Protein AF-A0A2L2YYM3-F1 (afdb_monomer)

Structure (mmCIF, N/CA/C/O backbone):
data_AF-A0A2L2YYM3-F1
#
_entry.id   AF-A0A2L2YYM3-F1
#
loop_
_atom_site.group_PDB
_atom_site.id
_atom_site.type_symbol
_atom_site.label_atom_id
_atom_site.label_alt_id
_atom_site.label_comp_id
_atom_site.label_asym_id
_atom_site.label_entity_id
_atom_site.label_seq_id
_atom_site.pdbx_PDB_ins_code
_atom_site.Cartn_x
_atom_site.Cartn_y
_atom_site.Cartn_z
_atom_site.occupancy
_atom_site.B_iso_or_equiv
_atom_site.auth_seq_id
_atom_site.auth_comp_id
_atom_site.auth_asym_id
_atom_site.auth_atom_id
_atom_site.pdbx_PDB_model_num
ATOM 1 N N . LYS A 1 1 ? 24.204 -11.855 -19.427 1.00 28.70 1 LYS A N 1
ATOM 2 C CA . LYS A 1 1 ? 24.794 -11.129 -18.275 1.00 28.70 1 LYS A CA 1
ATOM 3 C C . LYS A 1 1 ? 24.441 -9.662 -18.466 1.00 28.70 1 LYS A C 1
ATOM 5 O O . LYS A 1 1 ? 24.981 -9.073 -19.388 1.00 28.70 1 LYS A O 1
ATOM 10 N N . LEU A 1 2 ? 23.491 -9.130 -17.690 1.00 28.73 2 LEU A N 1
ATOM 11 C CA . LEU A 1 2 ? 23.171 -7.700 -17.689 1.00 28.73 2 LEU A CA 1
ATOM 12 C C . LEU A 1 2 ? 24.440 -6.928 -17.308 1.00 28.73 2 LEU A C 1
ATOM 14 O O . LEU A 1 2 ? 25.024 -7.185 -16.255 1.00 28.73 2 LEU A O 1
ATOM 18 N N . ASN A 1 3 ? 24.926 -6.080 -18.212 1.00 34.91 3 ASN A N 1
ATOM 19 C CA . ASN A 1 3 ? 26.159 -5.332 -18.012 1.00 34.91 3 ASN A CA 1
ATOM 20 C C . ASN A 1 3 ? 25.940 -4.271 -16.929 1.00 34.91 3 ASN A C 1
ATOM 22 O O . ASN A 1 3 ? 25.081 -3.402 -17.059 1.00 34.91 3 ASN A O 1
ATOM 26 N N . LEU A 1 4 ? 26.771 -4.322 -15.886 1.00 37.75 4 LEU A N 1
ATOM 27 C CA . LEU A 1 4 ? 26.809 -3.397 -14.746 1.00 37.75 4 LEU A CA 1
ATOM 28 C C . LEU A 1 4 ? 26.962 -1.909 -15.130 1.00 37.75 4 LEU A C 1
ATOM 30 O O . LEU A 1 4 ? 26.828 -1.048 -14.269 1.00 37.75 4 LEU A O 1
ATOM 34 N N . HIS A 1 5 ? 27.208 -1.589 -16.404 1.00 45.50 5 HIS A N 1
ATOM 35 C CA . HIS A 1 5 ? 27.259 -0.215 -16.903 1.00 45.50 5 HIS A CA 1
ATOM 36 C C . HIS A 1 5 ? 25.872 0.464 -16.955 1.00 45.50 5 HIS A C 1
ATOM 38 O O . HIS A 1 5 ? 25.792 1.675 -16.778 1.00 45.50 5 HIS A O 1
ATOM 44 N N . ASN A 1 6 ? 24.774 -0.295 -17.095 1.00 49.19 6 ASN A N 1
ATOM 45 C CA . ASN A 1 6 ? 23.417 0.278 -17.168 1.00 49.19 6 ASN A CA 1
ATOM 46 C C . ASN A 1 6 ? 22.840 0.708 -15.807 1.00 49.19 6 ASN A C 1
ATOM 48 O O . ASN A 1 6 ? 21.923 1.523 -15.755 1.00 49.19 6 ASN A O 1
ATOM 52 N N . ILE A 1 7 ? 23.393 0.215 -14.694 1.00 46.81 7 ILE A N 1
ATOM 53 C CA . ILE A 1 7 ? 22.867 0.490 -13.344 1.00 46.81 7 ILE A CA 1
ATOM 54 C C . ILE A 1 7 ? 23.053 1.972 -12.966 1.00 46.81 7 ILE A C 1
ATOM 56 O O . ILE A 1 7 ? 22.200 2.552 -12.303 1.00 46.81 7 ILE A O 1
ATOM 60 N N . GLY A 1 8 ? 24.117 2.627 -13.448 1.00 53.88 8 GLY A N 1
ATOM 61 C CA . GLY A 1 8 ? 24.329 4.063 -13.214 1.00 53.88 8 GLY A CA 1
ATOM 62 C C . GLY A 1 8 ? 23.362 4.966 -13.991 1.00 53.88 8 GLY A C 1
ATOM 63 O O . GLY A 1 8 ? 23.019 6.057 -13.533 1.00 53.88 8 GLY A O 1
ATOM 64 N N . LEU A 1 9 ? 22.877 4.502 -15.146 1.00 59.91 9 LEU A N 1
ATOM 65 C CA . LEU A 1 9 ? 21.931 5.239 -15.984 1.00 59.91 9 LEU A CA 1
ATOM 66 C C . LEU A 1 9 ? 20.498 5.134 -15.462 1.00 59.91 9 LEU A C 1
ATOM 68 O O . LEU A 1 9 ? 19.767 6.108 -15.558 1.00 59.91 9 LEU A O 1
ATOM 72 N N . LEU A 1 10 ? 20.110 4.032 -14.824 1.00 69.50 10 LEU A N 1
ATOM 73 C CA . LEU A 1 10 ? 18.761 3.879 -14.262 1.00 69.50 10 LEU A CA 1
ATOM 74 C C . LEU A 1 10 ? 18.631 4.407 -12.829 1.00 69.50 10 LEU A C 1
ATOM 76 O O . LEU A 1 10 ? 17.541 4.389 -12.273 1.00 69.50 10 LEU A O 1
ATOM 80 N N . ALA A 1 11 ? 19.716 4.904 -12.231 1.00 75.62 11 ALA A N 1
ATOM 81 C CA . ALA A 1 11 ? 19.680 5.388 -10.861 1.00 75.62 11 ALA A CA 1
ATOM 82 C C . ALA A 1 11 ? 19.003 6.764 -10.726 1.00 75.62 11 ALA A C 1
ATOM 84 O O . ALA A 1 11 ? 19.327 7.684 -11.487 1.00 75.62 11 ALA A O 1
ATOM 85 N N . GLY A 1 12 ? 18.130 6.930 -9.726 1.00 80.88 12 GLY A N 1
ATOM 86 C CA . GLY A 1 12 ? 17.599 8.241 -9.332 1.00 80.88 12 GLY A CA 1
ATOM 87 C C . GLY A 1 12 ? 16.099 8.291 -9.034 1.00 80.88 12 GLY A C 1
ATOM 88 O O . GLY A 1 12 ? 15.391 7.290 -9.102 1.00 80.88 12 GLY A O 1
ATOM 89 N N . SER A 1 13 ? 15.629 9.492 -8.681 1.00 85.19 13 SER A N 1
ATOM 90 C CA . SER A 1 13 ? 14.203 9.780 -8.476 1.00 85.19 13 SER A CA 1
ATOM 91 C C . SER A 1 13 ? 13.420 9.720 -9.790 1.00 85.19 13 SER A C 1
ATOM 93 O O . SER A 1 13 ? 14.010 9.835 -10.866 1.00 85.19 13 SER A O 1
ATOM 95 N N . VAL A 1 14 ? 12.087 9.634 -9.717 1.00 87.38 14 VAL A N 1
ATOM 96 C CA . VAL A 1 14 ? 11.222 9.633 -10.911 1.00 87.38 14 VAL A CA 1
ATOM 97 C C . VAL A 1 14 ? 11.516 10.811 -11.852 1.00 87.38 14 VAL A C 1
ATOM 99 O O . VAL A 1 14 ? 11.586 10.637 -13.065 1.00 87.38 14 VAL A O 1
ATOM 102 N N . SER A 1 15 ? 11.803 11.997 -11.300 1.00 85.25 15 SER A N 1
ATOM 103 C CA . SER A 1 15 ? 12.151 13.192 -12.076 1.00 85.25 15 SER A CA 1
ATOM 104 C C . SER A 1 15 ? 13.448 13.015 -12.867 1.00 85.25 15 SER A C 1
ATOM 106 O O . SER A 1 15 ? 13.509 13.413 -14.025 1.00 85.25 15 SER A O 1
ATOM 108 N N . MET A 1 16 ? 14.461 12.374 -12.273 1.00 85.25 16 MET A N 1
ATOM 109 C CA . MET A 1 16 ? 15.718 12.065 -12.963 1.00 85.25 16 MET A CA 1
ATOM 110 C C . MET A 1 16 ? 15.508 11.027 -14.069 1.00 85.25 16 MET A C 1
ATOM 112 O O . MET A 1 16 ? 16.134 11.122 -15.119 1.00 85.25 16 MET A O 1
ATOM 116 N N . ILE A 1 17 ? 14.631 10.039 -13.859 1.00 86.50 17 ILE A N 1
ATOM 117 C CA . ILE A 1 17 ? 14.309 9.038 -14.888 1.00 86.50 17 ILE A CA 1
ATOM 118 C C . ILE A 1 17 ? 13.586 9.685 -16.073 1.00 86.50 17 ILE A C 1
ATOM 120 O O . ILE A 1 17 ? 13.925 9.395 -17.218 1.00 86.50 17 ILE A O 1
ATOM 124 N N . LEU A 1 18 ? 12.648 10.598 -15.814 1.00 84.88 18 LEU A N 1
ATOM 125 C CA . LEU A 1 18 ? 11.951 11.358 -16.856 1.00 84.88 18 LEU A CA 1
ATOM 126 C C . LEU A 1 18 ? 12.896 12.276 -17.643 1.00 84.88 18 LEU A C 1
ATOM 128 O O . LEU A 1 18 ? 12.812 12.338 -18.869 1.00 84.88 18 LEU A O 1
ATOM 132 N N . GLU A 1 19 ? 13.820 12.955 -16.961 1.00 87.06 19 GLU A N 1
ATOM 133 C CA . GLU A 1 19 ? 14.846 13.778 -17.611 1.00 87.06 19 GLU A CA 1
ATOM 134 C C . GLU A 1 19 ? 15.734 12.925 -18.527 1.00 87.06 19 GLU A C 1
ATOM 136 O O . GLU A 1 19 ? 15.884 13.236 -19.709 1.00 87.06 19 GLU A O 1
ATOM 141 N N . LYS A 1 20 ? 16.227 11.788 -18.023 1.00 84.81 20 LYS A N 1
ATOM 142 C CA . LYS A 1 20 ? 17.039 10.837 -18.796 1.00 84.81 20 LYS A CA 1
ATOM 143 C C . LYS A 1 20 ? 16.290 10.245 -19.989 1.00 84.81 20 LYS A C 1
ATOM 145 O O . LYS A 1 20 ? 16.893 10.066 -21.042 1.00 84.81 20 LYS A O 1
ATOM 150 N N . LEU A 1 21 ? 14.993 9.955 -19.852 1.00 86.06 21 LEU A N 1
ATOM 151 C CA . LEU A 1 21 ? 14.146 9.523 -20.968 1.00 86.06 21 LEU A CA 1
ATOM 152 C C . LEU A 1 21 ? 14.073 10.599 -22.057 1.00 86.06 21 LEU A C 1
ATOM 154 O O . LEU A 1 21 ? 14.286 10.291 -23.226 1.00 86.06 21 LEU A O 1
ATOM 158 N N . SER A 1 22 ? 13.857 11.861 -21.679 1.00 85.88 22 SER A N 1
ATOM 159 C CA . SER A 1 22 ? 13.804 12.973 -22.637 1.00 85.88 22 SER A CA 1
ATOM 160 C C . SER A 1 22 ? 15.145 13.221 -23.336 1.00 85.88 22 SER A C 1
ATOM 162 O O . SER A 1 22 ? 15.184 13.503 -24.534 1.00 85.88 22 SER A O 1
ATOM 164 N N . GLU A 1 23 ? 16.264 13.121 -22.615 1.00 85.62 23 GLU A N 1
ATOM 165 C CA . GLU A 1 23 ? 17.598 13.205 -23.218 1.00 85.62 23 GLU A CA 1
ATOM 166 C C . GLU A 1 23 ? 17.869 12.036 -24.170 1.00 85.62 23 GLU A C 1
ATOM 168 O O . GLU A 1 23 ? 18.410 12.236 -25.259 1.00 85.62 23 GLU A O 1
ATOM 173 N N . PHE A 1 24 ? 17.454 10.827 -23.788 1.00 85.62 24 PHE A N 1
ATOM 174 C CA . PHE A 1 24 ? 17.598 9.634 -24.610 1.00 85.62 24 PHE A CA 1
ATOM 175 C C . PHE A 1 24 ? 16.784 9.720 -25.910 1.00 85.62 24 PHE A C 1
ATOM 177 O O . PHE A 1 24 ? 17.295 9.356 -26.967 1.00 85.62 24 PHE A O 1
ATOM 184 N N . GLU A 1 25 ? 15.561 10.256 -25.870 1.00 83.50 25 GLU A N 1
ATOM 185 C CA . GLU A 1 25 ? 14.746 10.494 -27.071 1.00 83.50 25 GLU A CA 1
ATOM 186 C C . GLU A 1 25 ? 15.453 11.425 -28.066 1.00 83.50 25 GLU A C 1
ATOM 188 O O . GLU A 1 25 ? 15.526 11.117 -29.254 1.00 83.50 25 GLU A O 1
ATOM 193 N N . LYS A 1 26 ? 16.074 12.508 -27.581 1.00 83.69 26 LYS A N 1
ATOM 194 C CA . LYS A 1 26 ? 16.875 13.415 -28.426 1.00 83.69 26 LYS A CA 1
ATOM 195 C C . LYS A 1 26 ? 18.120 12.729 -28.989 1.00 83.69 26 LYS A C 1
ATOM 197 O O . LYS A 1 26 ? 18.492 12.954 -30.138 1.00 83.69 26 LYS A O 1
ATOM 202 N N . LEU A 1 27 ? 18.788 11.898 -28.185 1.00 81.88 27 LEU A N 1
ATOM 203 C CA . LEU A 1 27 ? 19.957 11.140 -28.633 1.00 81.88 27 LEU A CA 1
ATOM 204 C C . LEU A 1 27 ? 19.586 10.131 -29.729 1.00 81.88 27 LEU A C 1
ATOM 206 O O . LEU A 1 27 ? 20.361 9.929 -30.664 1.00 81.88 27 LEU A O 1
ATOM 210 N N . LYS A 1 28 ? 18.397 9.531 -29.637 1.00 80.00 28 LYS A N 1
ATOM 211 C CA . LYS A 1 28 ? 17.874 8.585 -30.623 1.00 80.00 28 LYS A CA 1
ATOM 212 C C . LYS A 1 28 ? 17.671 9.233 -31.997 1.00 80.00 28 LYS A C 1
ATOM 214 O O . LYS A 1 28 ? 18.037 8.619 -32.994 1.00 80.00 28 LYS A O 1
ATOM 219 N N . GLU A 1 29 ? 17.211 10.483 -32.061 1.00 82.31 29 GLU A N 1
ATOM 220 C CA . GLU A 1 29 ? 17.122 11.236 -33.327 1.00 82.31 29 GLU A CA 1
ATOM 221 C C . GLU A 1 29 ? 18.502 11.394 -33.995 1.00 82.31 29 GLU A C 1
ATOM 223 O O . GLU A 1 29 ? 18.662 11.131 -35.186 1.00 82.31 29 GLU A O 1
ATOM 228 N N . SER A 1 30 ? 19.540 11.736 -33.220 1.00 82.69 30 SER A N 1
ATOM 229 C CA . SER A 1 30 ? 20.920 11.814 -33.732 1.00 82.69 30 SER A CA 1
ATOM 230 C C . SER A 1 30 ? 21.477 10.451 -34.162 1.00 82.69 30 SER A C 1
ATOM 232 O O . SER A 1 30 ? 22.386 10.392 -34.994 1.00 82.69 30 SER A O 1
ATOM 234 N N . PHE A 1 31 ? 20.973 9.358 -33.591 1.00 82.44 31 PHE A N 1
ATOM 235 C CA . PHE A 1 31 ? 21.402 8.008 -33.930 1.00 82.44 31 PHE A CA 1
ATOM 236 C C . PHE A 1 31 ? 20.871 7.565 -35.305 1.00 82.44 31 PHE A C 1
ATOM 238 O O . PHE A 1 31 ? 21.629 6.984 -36.084 1.00 82.44 31 PHE A O 1
ATOM 245 N N . GLU A 1 32 ? 19.632 7.931 -35.655 1.00 85.06 32 GLU A N 1
ATOM 246 C CA . GLU A 1 32 ? 19.066 7.695 -36.995 1.00 85.06 32 GLU A CA 1
ATOM 247 C C . GLU A 1 32 ? 19.909 8.368 -38.096 1.00 85.06 32 GLU A C 1
ATOM 249 O O . GLU A 1 32 ? 20.150 7.790 -39.160 1.00 85.06 32 GLU A O 1
ATOM 254 N N . GLU A 1 33 ? 20.448 9.564 -37.831 1.00 87.06 33 GLU A N 1
ATOM 255 C CA . GLU A 1 33 ? 21.392 10.222 -38.743 1.00 87.06 33 GLU A CA 1
ATOM 256 C C . GLU A 1 33 ? 22.683 9.403 -38.931 1.00 87.06 33 GLU A C 1
ATOM 258 O O . GLU A 1 33 ? 23.206 9.298 -40.047 1.00 87.06 33 GLU A O 1
ATOM 263 N N . GLY A 1 34 ? 23.183 8.786 -37.856 1.00 87.38 34 GLY A N 1
ATOM 264 C CA . GLY A 1 34 ? 24.349 7.903 -37.872 1.00 87.38 34 GLY A CA 1
ATOM 265 C C . GLY A 1 34 ? 24.149 6.668 -38.753 1.00 87.38 34 GLY A C 1
ATOM 266 O O . GLY A 1 34 ? 25.022 6.345 -39.562 1.00 87.38 34 GLY A O 1
ATOM 267 N N . GLU A 1 35 ? 22.983 6.023 -38.676 1.00 89.88 35 GLU A N 1
ATOM 268 C CA . GLU A 1 35 ? 22.631 4.884 -39.538 1.00 89.88 35 GLU A CA 1
ATOM 269 C C . GLU A 1 35 ? 22.639 5.269 -41.024 1.00 89.88 35 GLU A C 1
ATOM 271 O O . GLU A 1 35 ? 23.184 4.550 -41.871 1.00 89.88 35 GLU A O 1
ATOM 276 N N . VAL A 1 36 ? 22.105 6.451 -41.353 1.00 92.56 36 VAL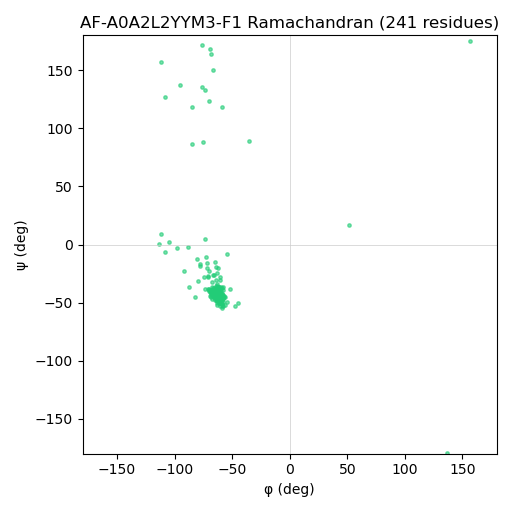 A N 1
ATOM 277 C CA . VAL A 1 36 ? 22.120 6.987 -42.723 1.00 92.56 36 VAL A CA 1
ATOM 278 C C . VAL A 1 36 ? 23.551 7.236 -43.211 1.00 92.56 36 VAL A C 1
ATOM 280 O O . VAL A 1 36 ? 23.860 6.967 -44.377 1.00 92.56 36 VAL A O 1
ATOM 283 N N . LEU A 1 37 ? 24.440 7.741 -42.351 1.00 93.06 37 LEU A N 1
ATOM 284 C CA . LEU A 1 37 ? 25.848 7.965 -42.695 1.00 93.06 37 LEU A CA 1
ATOM 285 C C . LEU A 1 37 ? 26.596 6.653 -42.946 1.00 93.06 37 LEU A C 1
ATOM 287 O O . LEU A 1 37 ? 27.329 6.561 -43.931 1.00 93.06 37 LEU A O 1
ATOM 291 N N . VAL A 1 38 ? 26.376 5.630 -42.116 1.00 93.69 38 VAL A N 1
ATOM 292 C CA . VAL A 1 38 ? 26.964 4.296 -42.317 1.00 93.69 38 VAL A CA 1
ATOM 293 C C . VAL A 1 38 ? 26.470 3.678 -43.622 1.00 93.69 38 VAL A C 1
ATOM 295 O O . VAL A 1 38 ? 27.269 3.145 -44.393 1.00 93.69 38 VAL A O 1
ATOM 298 N N . LYS A 1 39 ? 25.180 3.817 -43.947 1.00 93.44 39 LYS A N 1
ATOM 299 C CA . LYS A 1 39 ? 24.637 3.356 -45.232 1.00 93.44 39 LYS A CA 1
ATOM 300 C C . LYS A 1 39 ? 25.330 4.025 -46.427 1.00 93.44 39 LYS A C 1
ATOM 302 O O . LYS A 1 39 ? 25.771 3.333 -47.340 1.00 93.44 39 LYS A O 1
ATOM 307 N N . LYS A 1 40 ? 25.510 5.349 -46.390 1.00 94.94 40 LYS A N 1
ATOM 308 C CA . LYS A 1 40 ? 26.252 6.088 -47.431 1.00 94.94 40 LYS A CA 1
ATOM 309 C C . LYS A 1 40 ? 27.718 5.657 -47.519 1.00 94.94 40 LYS A C 1
ATOM 311 O O . LYS A 1 40 ? 28.258 5.549 -48.616 1.00 94.94 40 LYS A O 1
ATOM 316 N N . ALA A 1 41 ? 28.371 5.420 -46.380 1.00 93.50 41 ALA A N 1
ATOM 317 C CA . ALA A 1 41 ? 29.755 4.952 -46.343 1.00 93.50 41 ALA A CA 1
ATOM 318 C C . ALA A 1 41 ? 29.903 3.582 -47.022 1.00 93.50 41 ALA A C 1
ATOM 320 O O . ALA A 1 41 ? 30.826 3.406 -47.815 1.00 93.50 41 ALA A O 1
ATOM 321 N N . ASN A 1 42 ? 28.960 2.662 -46.787 1.00 92.75 42 ASN A N 1
ATOM 322 C CA . ASN A 1 42 ? 28.899 1.377 -47.487 1.00 92.75 42 ASN A CA 1
ATOM 323 C C . ASN A 1 42 ? 28.740 1.563 -49.007 1.00 92.75 42 ASN A C 1
ATOM 325 O O . ASN A 1 42 ? 29.543 1.028 -49.767 1.00 92.75 42 ASN A O 1
ATOM 329 N N . GLU A 1 43 ? 27.786 2.388 -49.458 1.00 94.06 43 GLU A N 1
ATOM 330 C CA . GLU A 1 43 ? 27.555 2.660 -50.891 1.00 94.06 43 GLU A CA 1
ATOM 331 C C . GLU A 1 43 ? 28.810 3.219 -51.595 1.00 94.06 43 GLU A C 1
ATOM 333 O O . GLU A 1 43 ? 29.199 2.766 -52.679 1.00 94.06 43 GLU A O 1
ATOM 338 N N . TYR A 1 44 ? 29.487 4.193 -50.977 1.00 93.19 44 TYR A N 1
ATOM 339 C CA . TYR A 1 44 ? 30.717 4.764 -51.531 1.00 93.1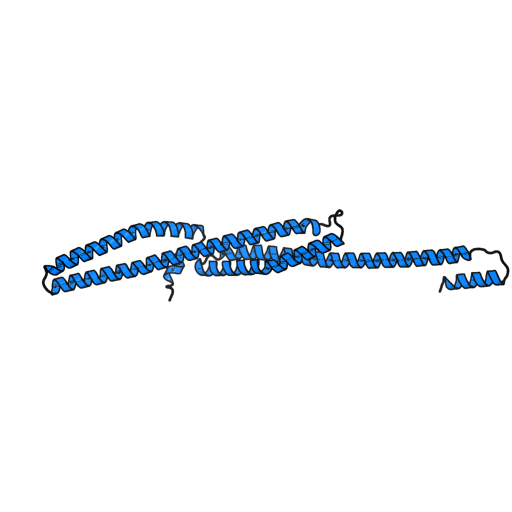9 44 TYR A CA 1
ATOM 340 C C . TYR A 1 44 ? 31.899 3.796 -51.470 1.00 93.19 44 TYR A C 1
ATOM 342 O O . TYR A 1 44 ? 32.693 3.752 -52.414 1.00 93.19 44 TYR A O 1
ATOM 350 N N . GLY A 1 45 ? 32.019 3.018 -50.394 1.00 91.25 45 GLY A N 1
ATOM 351 C CA . GLY A 1 45 ? 33.072 2.021 -50.232 1.00 91.25 45 GLY A CA 1
ATOM 352 C C . GLY A 1 45 ? 32.971 0.902 -51.270 1.00 91.25 45 GLY A C 1
ATOM 353 O O . GLY A 1 45 ? 33.972 0.580 -51.912 1.00 91.25 45 GLY A O 1
ATOM 354 N N . GLU A 1 46 ? 31.768 0.386 -51.533 1.00 89.81 46 GLU A N 1
ATOM 355 C CA . GLU A 1 46 ? 31.525 -0.597 -52.598 1.00 89.81 46 GLU A CA 1
ATOM 356 C C . GLU A 1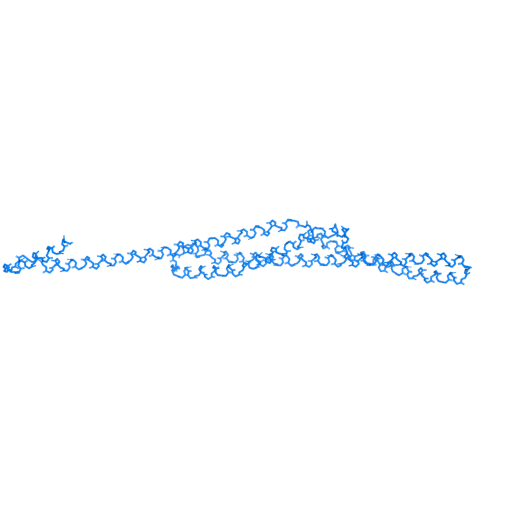 46 ? 31.902 -0.041 -53.981 1.00 89.81 46 GLU A C 1
ATOM 358 O O . GLU A 1 46 ? 32.628 -0.678 -54.751 1.00 89.81 46 GLU A O 1
ATOM 363 N N . SER A 1 47 ? 31.470 1.188 -54.286 1.00 90.56 47 SER A N 1
ATOM 364 C CA . SER A 1 47 ? 31.793 1.865 -55.548 1.00 90.56 47 SER A CA 1
ATOM 365 C C . SER A 1 47 ? 33.303 2.085 -55.730 1.00 90.56 47 SER A C 1
ATOM 367 O O . SER A 1 47 ? 33.858 1.828 -56.805 1.00 90.56 47 SER A O 1
ATOM 369 N N . ALA A 1 48 ? 34.007 2.498 -54.673 1.00 88.50 48 ALA A N 1
ATOM 370 C CA . ALA A 1 48 ? 35.457 2.670 -54.692 1.00 88.50 48 ALA A CA 1
ATOM 371 C C . ALA A 1 48 ? 36.194 1.326 -54.841 1.00 88.50 48 ALA A C 1
ATOM 373 O O . ALA A 1 48 ? 37.115 1.214 -55.653 1.00 88.50 48 ALA A O 1
ATOM 374 N N . GLY A 1 49 ? 35.762 0.281 -54.128 1.00 85.06 49 GLY A N 1
ATOM 375 C CA . GLY A 1 49 ? 36.342 -1.065 -54.188 1.00 85.06 49 GLY A CA 1
ATOM 376 C C . GLY A 1 49 ? 36.216 -1.745 -55.559 1.00 85.06 49 GLY A C 1
ATOM 377 O O . GLY A 1 49 ? 37.042 -2.597 -55.911 1.00 85.06 49 GLY A O 1
ATOM 378 N N . ASN A 1 50 ? 35.233 -1.344 -56.370 1.00 84.56 50 ASN A N 1
ATOM 379 C CA . ASN A 1 50 ? 35.075 -1.803 -57.754 1.00 84.56 50 ASN A CA 1
ATOM 380 C C . ASN A 1 50 ? 36.150 -1.255 -58.707 1.00 84.56 50 ASN A C 1
ATOM 382 O O . ASN A 1 50 ? 36.438 -1.893 -59.718 1.00 84.56 50 ASN A O 1
ATOM 386 N N . ASN A 1 51 ? 36.781 -0.127 -58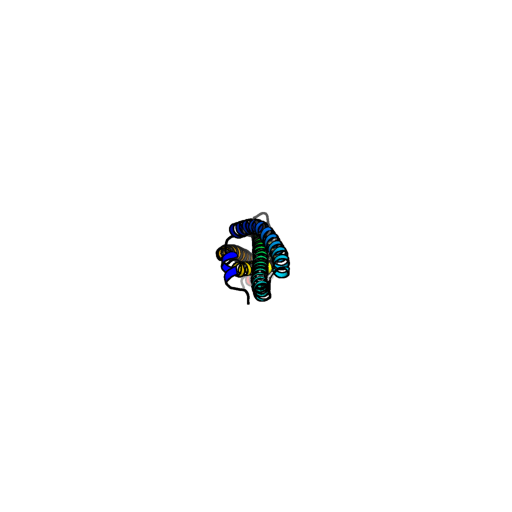.367 1.00 83.94 51 ASN A N 1
ATOM 387 C CA . ASN A 1 51 ? 37.776 0.559 -59.200 1.00 83.94 51 ASN A CA 1
ATOM 388 C C . ASN A 1 51 ? 39.229 0.367 -58.716 1.00 83.94 51 ASN A C 1
ATOM 390 O O . ASN A 1 51 ? 40.157 0.931 -59.296 1.00 83.94 51 ASN A O 1
ATOM 394 N N . LEU A 1 52 ? 39.442 -0.414 -57.652 1.00 85.75 52 LEU A N 1
ATOM 395 C CA . LEU A 1 52 ? 40.743 -0.626 -57.013 1.00 85.75 52 LEU A CA 1
ATOM 396 C C . LEU A 1 52 ? 41.265 -2.056 -57.213 1.00 85.75 52 LEU A C 1
ATOM 398 O O . LEU A 1 52 ? 40.509 -3.002 -57.425 1.00 85.75 52 LEU A O 1
ATOM 402 N N . GLY A 1 53 ? 42.588 -2.220 -57.102 1.00 84.69 53 GLY A N 1
ATOM 403 C CA . GLY A 1 53 ? 43.225 -3.538 -57.026 1.00 84.69 53 GLY A CA 1
ATOM 404 C C . GLY A 1 53 ? 42.930 -4.258 -55.702 1.00 84.69 53 GLY A C 1
ATOM 405 O O . GLY A 1 53 ? 42.465 -3.644 -54.742 1.00 84.69 53 GLY A O 1
ATOM 406 N N . TYR A 1 54 ? 43.261 -5.553 -55.635 1.00 86.44 54 TYR A N 1
ATOM 407 C CA . TYR A 1 54 ? 42.943 -6.454 -54.512 1.00 86.44 54 TYR A CA 1
ATOM 408 C C . TYR A 1 54 ? 43.208 -5.855 -53.119 1.00 86.44 54 TYR A C 1
ATOM 410 O O . TYR A 1 54 ? 42.309 -5.826 -52.289 1.00 86.44 54 TYR A O 1
ATOM 418 N N . ILE A 1 55 ? 44.405 -5.301 -52.889 1.00 87.62 55 ILE A N 1
ATOM 419 C CA . ILE A 1 55 ? 44.806 -4.732 -51.588 1.00 87.62 55 ILE A CA 1
ATOM 420 C C . ILE A 1 55 ? 43.922 -3.536 -51.190 1.00 87.62 55 ILE A C 1
ATOM 422 O O . ILE A 1 55 ? 43.567 -3.377 -50.026 1.00 87.62 55 ILE A O 1
ATOM 426 N N . GLY A 1 56 ? 43.560 -2.684 -52.155 1.00 87.94 56 GLY A N 1
ATOM 427 C CA . GLY A 1 56 ? 42.710 -1.519 -51.903 1.00 87.94 56 GLY A CA 1
ATOM 428 C C . GLY A 1 56 ? 41.269 -1.914 -51.585 1.00 87.94 56 GLY A C 1
ATOM 429 O O . GLY A 1 56 ? 40.664 -1.332 -50.689 1.00 87.94 56 GLY A O 1
ATOM 430 N N . ARG A 1 57 ? 40.749 -2.932 -52.281 1.00 90.38 57 ARG A N 1
ATOM 431 C CA . ARG A 1 57 ? 39.423 -3.502 -52.018 1.00 90.38 57 ARG A CA 1
ATOM 432 C C . ARG A 1 57 ? 39.351 -4.154 -50.636 1.00 90.38 57 ARG A C 1
ATOM 434 O O . ARG A 1 57 ? 38.419 -3.867 -49.899 1.00 90.38 57 ARG A O 1
ATOM 441 N N . ASP A 1 58 ? 40.332 -4.985 -50.292 1.00 90.88 58 ASP A N 1
ATOM 442 C CA . ASP A 1 58 ? 40.402 -5.692 -49.005 1.00 90.88 58 ASP A CA 1
ATOM 443 C C . ASP A 1 58 ? 40.424 -4.716 -47.818 1.00 90.88 58 ASP A C 1
ATOM 445 O O . ASP A 1 58 ? 39.666 -4.863 -46.861 1.00 90.88 58 ASP A O 1
ATOM 449 N N . ARG A 1 59 ? 41.203 -3.631 -47.932 1.00 91.12 59 ARG A N 1
ATOM 450 C CA . ARG A 1 59 ? 41.248 -2.586 -46.903 1.00 91.12 59 ARG A CA 1
ATOM 451 C C . ARG A 1 59 ? 39.902 -1.882 -46.710 1.00 91.12 59 ARG A C 1
ATOM 453 O O . ARG A 1 59 ? 39.473 -1.720 -45.574 1.00 91.12 59 ARG A O 1
ATOM 460 N N . ILE A 1 60 ? 39.247 -1.467 -47.799 1.00 91.44 60 ILE A N 1
ATOM 461 C CA . ILE A 1 60 ? 37.929 -0.811 -47.720 1.00 91.44 60 ILE A CA 1
ATOM 462 C C . ILE A 1 60 ? 36.898 -1.764 -47.113 1.00 91.44 60 ILE A C 1
ATOM 464 O O . ILE A 1 60 ? 36.136 -1.356 -46.244 1.00 91.44 60 ILE A O 1
ATOM 468 N N . GLN A 1 61 ? 36.903 -3.031 -47.527 1.00 90.88 61 GLN A N 1
ATOM 469 C CA . GLN A 1 61 ? 35.990 -4.039 -46.999 1.00 90.88 61 GLN A CA 1
ATOM 470 C C . GLN A 1 61 ? 36.155 -4.213 -45.482 1.00 90.88 61 GLN A C 1
ATOM 472 O O . GLN A 1 61 ? 35.166 -4.190 -44.756 1.00 90.88 61 GLN A O 1
ATOM 477 N N . SER A 1 62 ? 37.394 -4.299 -44.991 1.00 92.94 62 SER A N 1
ATOM 478 C CA . SER A 1 62 ? 37.669 -4.406 -43.554 1.00 92.94 62 SER A CA 1
ATOM 479 C C . SER A 1 62 ? 37.213 -3.168 -42.764 1.00 92.94 62 SER A C 1
ATOM 481 O O . SER A 1 62 ? 36.654 -3.303 -41.675 1.00 92.94 62 SER A O 1
ATOM 483 N N . GLU A 1 63 ? 37.399 -1.960 -43.310 1.00 93.25 63 GLU A N 1
ATOM 484 C CA . GLU A 1 63 ? 36.915 -0.720 -42.684 1.00 93.25 63 GLU A CA 1
ATOM 485 C C . GLU A 1 63 ? 35.377 -0.660 -42.634 1.00 93.25 63 GLU A C 1
ATOM 487 O O . GLU A 1 63 ? 34.816 -0.257 -41.612 1.00 93.25 63 GLU A O 1
ATOM 492 N N . LEU A 1 64 ? 34.688 -1.106 -43.694 1.00 93.44 64 LEU A N 1
ATOM 493 C CA . LEU A 1 64 ? 33.225 -1.206 -43.719 1.00 93.44 64 LEU A CA 1
ATOM 494 C C . LEU A 1 64 ? 32.704 -2.245 -42.721 1.00 93.44 64 LEU A C 1
ATOM 496 O O . LEU A 1 64 ? 31.733 -1.984 -42.014 1.00 93.44 64 LEU A O 1
ATOM 500 N N . GLU A 1 65 ? 33.348 -3.407 -42.618 1.00 94.31 65 GLU A N 1
ATOM 501 C CA . GLU A 1 65 ? 32.991 -4.439 -41.637 1.00 94.31 65 GLU A CA 1
ATOM 502 C C . GLU A 1 65 ? 33.113 -3.921 -40.201 1.00 94.31 65 GLU A C 1
ATOM 504 O O . GLU A 1 65 ? 32.193 -4.098 -39.399 1.00 94.31 65 GLU A O 1
ATOM 509 N N . LEU A 1 66 ? 34.203 -3.213 -39.887 1.00 94.56 66 LEU A N 1
ATOM 510 C CA . LEU A 1 66 ? 34.385 -2.581 -38.581 1.00 94.56 66 LEU A CA 1
ATOM 511 C C . LEU A 1 66 ? 33.315 -1.514 -38.312 1.00 94.56 66 LEU A C 1
ATOM 513 O O . LEU A 1 66 ? 32.749 -1.474 -37.219 1.00 94.56 66 LEU A O 1
ATOM 517 N N . LEU A 1 67 ? 33.018 -0.662 -39.298 1.00 93.75 67 LEU A N 1
ATOM 518 C CA . LEU A 1 67 ? 31.997 0.379 -39.175 1.00 93.75 67 LEU A CA 1
ATOM 519 C C . LEU A 1 67 ? 30.609 -0.217 -38.901 1.00 93.75 67 LEU A C 1
ATOM 521 O O . LEU A 1 67 ? 29.932 0.216 -37.969 1.00 93.75 67 LEU A O 1
ATOM 525 N N . ASN A 1 68 ? 30.213 -1.236 -39.666 1.00 92.75 68 ASN A N 1
ATOM 526 C CA . ASN A 1 68 ? 28.938 -1.930 -39.486 1.00 92.75 68 ASN A CA 1
ATOM 527 C C . ASN A 1 68 ? 28.879 -2.657 -38.131 1.00 92.75 68 ASN A C 1
ATOM 529 O O . ASN A 1 68 ? 27.863 -2.591 -37.446 1.00 92.75 68 ASN A O 1
ATOM 533 N N . SER A 1 69 ? 29.977 -3.283 -37.692 1.00 94.44 69 SER A N 1
ATOM 534 C CA . SER A 1 69 ? 30.056 -3.922 -36.370 1.00 94.44 69 SER A CA 1
ATOM 535 C C . SER A 1 69 ? 29.912 -2.919 -35.221 1.00 94.44 69 SER A C 1
ATOM 537 O O . SER A 1 69 ? 29.295 -3.231 -34.198 1.00 94.44 69 SER A O 1
ATOM 539 N N . ASN A 1 70 ? 30.488 -1.723 -35.361 1.00 91.25 70 ASN A N 1
ATOM 540 C CA . ASN A 1 70 ? 30.353 -0.660 -34.368 1.00 91.25 70 ASN A CA 1
ATOM 541 C C . ASN A 1 70 ? 28.919 -0.127 -34.321 1.00 91.25 70 ASN A C 1
ATOM 543 O O . ASN A 1 70 ? 28.398 0.093 -33.229 1.00 91.25 70 ASN A O 1
ATOM 547 N N . LEU A 1 71 ? 28.278 0.040 -35.485 1.00 89.94 71 LEU A N 1
ATOM 548 C CA . LEU A 1 71 ? 26.882 0.462 -35.557 1.00 89.94 71 LEU A CA 1
ATOM 549 C C . LEU A 1 71 ? 25.960 -0.556 -34.883 1.00 89.94 71 LEU A C 1
ATOM 551 O O . LEU A 1 71 ? 25.148 -0.167 -34.052 1.00 89.94 71 LEU A O 1
ATOM 555 N N . GLU A 1 72 ? 26.128 -1.846 -35.180 1.00 90.94 72 GLU A N 1
ATOM 556 C CA . GLU A 1 72 ? 25.350 -2.921 -34.556 1.00 90.94 72 GLU A CA 1
ATOM 557 C C . GLU A 1 72 ? 25.525 -2.925 -33.031 1.00 90.94 72 GLU A C 1
ATOM 559 O O . GLU A 1 72 ? 24.555 -2.963 -32.277 1.00 90.94 72 GLU A O 1
ATOM 564 N N . SER A 1 73 ? 26.767 -2.802 -32.556 1.00 89.75 73 SER A N 1
ATOM 565 C CA . SER A 1 73 ? 27.055 -2.746 -31.117 1.00 89.75 73 SER A CA 1
ATOM 566 C C . SER A 1 73 ? 26.388 -1.545 -30.444 1.00 89.75 73 SER A C 1
ATOM 568 O O . SER A 1 73 ? 25.849 -1.670 -29.344 1.00 89.75 73 SER A O 1
ATOM 570 N N . LEU A 1 74 ? 26.406 -0.382 -31.100 1.00 86.19 74 LEU A N 1
ATOM 571 C CA . LEU A 1 74 ? 25.757 0.822 -30.593 1.00 86.19 74 LEU A CA 1
ATOM 572 C C . LEU A 1 74 ? 24.228 0.676 -30.599 1.00 86.19 74 LEU A C 1
ATOM 574 O O . LEU A 1 74 ? 23.588 1.049 -29.620 1.00 86.19 74 LEU A O 1
ATOM 578 N N . ASN A 1 75 ? 23.663 0.053 -31.633 1.00 86.06 75 ASN A N 1
ATOM 579 C CA . ASN A 1 75 ? 22.240 -0.269 -31.731 1.00 86.06 75 ASN A CA 1
ATOM 580 C C . ASN A 1 75 ? 21.762 -1.127 -30.555 1.00 86.06 75 ASN A C 1
ATOM 582 O O . ASN A 1 75 ? 20.735 -0.834 -29.939 1.00 86.06 75 ASN A O 1
ATOM 586 N N . ILE A 1 76 ? 22.524 -2.161 -30.193 1.00 88.12 76 ILE A N 1
ATOM 587 C CA . ILE A 1 76 ? 22.217 -3.004 -29.029 1.00 88.12 76 ILE A CA 1
ATOM 588 C C . ILE A 1 76 ? 22.220 -2.168 -27.742 1.00 88.12 76 ILE A C 1
ATOM 590 O O . ILE A 1 76 ? 21.282 -2.258 -26.954 1.00 88.12 76 ILE A O 1
ATOM 594 N N . LEU A 1 77 ? 23.229 -1.313 -27.544 1.00 85.12 77 LEU A N 1
ATOM 595 C CA . LEU A 1 77 ? 23.331 -0.465 -26.349 1.00 85.12 77 LEU A CA 1
ATOM 596 C C . LEU A 1 77 ? 22.176 0.538 -26.229 1.00 85.12 77 LEU A C 1
ATOM 598 O O . LEU A 1 77 ? 21.638 0.717 -25.137 1.00 85.12 77 LEU A O 1
ATOM 602 N N . VAL A 1 78 ? 21.793 1.180 -27.336 1.00 85.00 78 VAL A N 1
ATOM 603 C CA . VAL A 1 78 ? 20.675 2.134 -27.388 1.00 85.00 78 VAL A CA 1
ATOM 604 C C . VAL A 1 78 ? 19.366 1.424 -27.040 1.00 85.00 78 VAL A C 1
ATOM 606 O O . VAL A 1 78 ? 18.649 1.874 -26.149 1.00 85.00 78 VAL A O 1
ATOM 609 N N . ASN A 1 79 ? 19.087 0.275 -27.661 1.00 85.88 79 ASN A N 1
ATOM 610 C CA . ASN A 1 79 ? 17.880 -0.502 -27.371 1.00 85.88 79 ASN A CA 1
ATOM 611 C C . ASN A 1 79 ? 17.838 -1.000 -25.915 1.00 85.88 79 ASN A C 1
ATOM 613 O O . ASN A 1 79 ? 16.802 -0.892 -25.256 1.00 85.88 79 ASN A O 1
ATOM 617 N N . ASP A 1 80 ? 18.958 -1.500 -25.384 1.00 86.44 80 ASP A N 1
ATOM 618 C CA . ASP A 1 80 ? 19.053 -1.955 -23.992 1.00 86.44 80 ASP A CA 1
ATOM 619 C C . ASP A 1 80 ? 18.796 -0.812 -22.996 1.00 86.44 80 ASP A C 1
ATOM 621 O O . ASP A 1 80 ? 18.129 -1.010 -21.975 1.00 86.44 80 ASP A O 1
ATOM 625 N N . LEU A 1 81 ? 19.313 0.387 -23.280 1.00 84.00 81 LEU A N 1
ATOM 626 C CA . LEU A 1 81 ? 19.087 1.573 -22.456 1.00 84.00 81 LEU A CA 1
ATOM 627 C C . LEU A 1 81 ? 17.627 2.042 -22.527 1.00 84.00 81 LEU A C 1
ATOM 629 O O . LEU A 1 81 ? 17.038 2.325 -21.484 1.00 84.00 81 LEU A O 1
ATOM 633 N N . GLU A 1 82 ? 17.023 2.064 -23.719 1.00 84.81 82 GLU A N 1
ATOM 634 C CA . GLU A 1 82 ? 15.612 2.424 -23.907 1.00 84.81 82 GLU A CA 1
ATOM 635 C C . GLU A 1 82 ? 14.689 1.510 -23.096 1.00 84.81 82 GLU A C 1
ATOM 637 O O . GLU A 1 82 ? 13.826 1.979 -22.351 1.00 84.81 82 GLU A O 1
ATOM 642 N N . LEU A 1 83 ? 14.890 0.195 -23.218 1.00 88.38 83 LEU A N 1
ATOM 643 C CA . LEU A 1 83 ? 14.115 -0.804 -22.487 1.00 88.38 83 LEU A CA 1
ATOM 644 C C . LEU A 1 83 ? 14.317 -0.671 -20.975 1.00 88.38 83 LEU A C 1
ATOM 646 O O . LEU A 1 83 ? 13.355 -0.782 -20.215 1.00 88.38 83 LEU A O 1
ATOM 650 N N . GLY A 1 84 ? 15.550 -0.407 -20.536 1.00 87.62 84 GLY A N 1
ATOM 651 C CA . GLY A 1 84 ? 15.870 -0.172 -19.131 1.00 87.62 84 GLY A CA 1
ATOM 652 C C . GLY A 1 84 ? 15.154 1.052 -18.559 1.00 87.62 84 GLY A C 1
ATOM 653 O O . GLY A 1 84 ? 14.532 0.955 -17.501 1.00 87.62 84 GLY A O 1
ATOM 654 N N . LEU A 1 85 ? 15.207 2.186 -19.266 1.00 87.25 85 LEU A N 1
ATOM 655 C CA . LEU A 1 85 ? 14.585 3.439 -18.835 1.00 87.25 85 LEU A CA 1
ATOM 656 C C . LEU A 1 85 ? 13.060 3.326 -18.794 1.00 87.25 85 LEU A C 1
ATOM 658 O O . LEU A 1 85 ? 12.457 3.705 -17.791 1.00 87.25 85 LEU A O 1
ATOM 662 N N . LYS A 1 86 ? 12.441 2.735 -19.826 1.00 89.12 86 LYS A N 1
ATOM 663 C CA . LYS A 1 86 ? 10.990 2.485 -19.854 1.00 89.12 86 LYS A CA 1
ATOM 664 C C . LYS A 1 86 ? 10.555 1.568 -18.717 1.00 89.12 86 LYS A C 1
ATOM 666 O O . LYS A 1 86 ? 9.638 1.905 -17.980 1.00 89.12 86 LYS A O 1
ATOM 671 N N . ARG A 1 87 ? 11.273 0.463 -18.493 1.00 90.62 87 ARG A N 1
ATOM 672 C CA . ARG A 1 87 ? 10.993 -0.435 -17.366 1.00 90.62 87 ARG A CA 1
ATOM 673 C C . ARG A 1 87 ? 11.112 0.283 -16.021 1.00 90.62 87 ARG A C 1
ATOM 675 O O . ARG A 1 87 ? 10.273 0.078 -15.150 1.00 90.62 87 ARG A O 1
ATOM 682 N N . CYS A 1 88 ? 12.155 1.091 -15.830 1.00 90.38 88 CYS A N 1
ATOM 683 C CA . CYS A 1 88 ? 12.338 1.850 -14.594 1.00 90.38 88 CYS A CA 1
ATOM 684 C C . CYS A 1 88 ? 11.194 2.847 -14.374 1.00 90.38 88 CYS A C 1
ATOM 686 O O . CYS A 1 88 ? 10.700 2.969 -13.256 1.00 90.38 88 CYS A O 1
ATOM 688 N N . HIS A 1 89 ? 10.763 3.530 -15.434 1.00 91.12 89 HIS A N 1
ATOM 689 C CA . HIS A 1 89 ? 9.620 4.434 -15.406 1.00 91.12 89 HIS A CA 1
ATOM 690 C C . HIS A 1 89 ? 8.318 3.701 -15.049 1.00 91.12 89 HIS A C 1
ATOM 692 O O . HIS A 1 89 ? 7.607 4.128 -14.146 1.00 91.12 89 HIS A O 1
ATOM 698 N N . ASP A 1 90 ? 8.042 2.556 -15.676 1.00 93.44 90 ASP A N 1
ATOM 699 C CA . ASP A 1 90 ? 6.834 1.772 -15.402 1.00 93.44 90 ASP A CA 1
ATOM 700 C C . ASP A 1 90 ? 6.781 1.271 -13.951 1.00 93.44 90 ASP A C 1
ATOM 702 O O . ASP A 1 90 ? 5.708 1.210 -13.348 1.00 93.44 90 ASP A O 1
ATOM 706 N N . ILE A 1 91 ? 7.929 0.906 -13.371 1.00 93.62 91 ILE A N 1
ATOM 707 C CA . ILE A 1 91 ? 8.021 0.506 -11.957 1.00 93.62 91 ILE A CA 1
ATOM 708 C C . ILE A 1 91 ? 7.787 1.709 -11.039 1.00 93.62 91 ILE A C 1
ATOM 710 O O . ILE A 1 91 ? 7.076 1.577 -10.046 1.00 93.62 91 ILE A O 1
ATOM 714 N N . TRP A 1 92 ? 8.328 2.882 -11.379 1.00 95.12 92 TRP A N 1
ATOM 715 C CA . TRP A 1 92 ? 8.034 4.125 -10.664 1.00 95.12 92 TRP A CA 1
ATOM 716 C C . TRP A 1 92 ? 6.536 4.442 -10.669 1.00 95.12 92 TRP A C 1
ATOM 718 O O . TRP A 1 92 ? 5.971 4.694 -9.609 1.00 95.12 92 TRP A O 1
ATOM 728 N N . SER A 1 93 ? 5.874 4.355 -11.826 1.00 94.38 93 SER A N 1
ATOM 729 C CA . SER A 1 93 ? 4.428 4.589 -11.924 1.00 94.38 93 SER A CA 1
ATOM 730 C C . SER A 1 93 ? 3.616 3.590 -11.093 1.00 94.38 93 SER A C 1
ATOM 732 O O . SER A 1 93 ? 2.647 3.977 -10.444 1.00 94.38 93 SER A O 1
ATOM 734 N N . GLN A 1 94 ? 4.014 2.314 -11.072 1.00 95.56 94 GLN A N 1
ATOM 735 C CA . GLN A 1 94 ? 3.386 1.301 -10.216 1.00 95.56 94 GLN A CA 1
ATOM 736 C C . GLN A 1 94 ? 3.585 1.602 -8.727 1.00 95.56 94 GLN A C 1
ATOM 738 O O . GLN A 1 94 ? 2.635 1.482 -7.956 1.00 95.56 94 GLN A O 1
ATOM 743 N N . TYR A 1 95 ? 4.792 2.014 -8.326 1.00 96.50 95 TYR A N 1
ATOM 744 C CA . TYR A 1 95 ? 5.091 2.409 -6.949 1.00 96.50 95 TYR A CA 1
ATOM 745 C C . TYR A 1 95 ? 4.229 3.595 -6.513 1.00 96.50 95 TYR A C 1
ATOM 747 O O . TYR A 1 95 ? 3.576 3.520 -5.477 1.00 96.50 95 TYR A O 1
ATOM 755 N N . GLU A 1 96 ? 4.184 4.666 -7.309 1.00 94.62 96 GLU A N 1
ATOM 756 C CA . GLU A 1 96 ? 3.413 5.871 -6.984 1.00 94.62 96 GLU A CA 1
ATOM 757 C C . GLU A 1 96 ? 1.910 5.585 -6.897 1.00 94.62 96 GLU A C 1
ATOM 759 O O . GLU A 1 96 ? 1.247 6.060 -5.974 1.00 94.62 96 GLU A O 1
ATOM 764 N N . ALA A 1 97 ? 1.378 4.771 -7.815 1.00 95.38 97 ALA A N 1
ATOM 765 C CA . ALA A 1 97 ? -0.022 4.361 -7.793 1.00 95.38 97 ALA A CA 1
ATOM 766 C C . ALA A 1 97 ? -0.352 3.538 -6.537 1.00 95.38 97 ALA A C 1
ATOM 768 O O . ALA A 1 97 ? -1.266 3.905 -5.799 1.00 95.38 97 ALA A O 1
ATOM 769 N N . ALA A 1 98 ? 0.424 2.485 -6.255 1.00 95.69 98 ALA A N 1
ATOM 770 C CA . ALA A 1 98 ? 0.215 1.624 -5.090 1.00 95.69 98 ALA A CA 1
ATOM 771 C C . ALA A 1 98 ? 0.369 2.394 -3.770 1.00 95.69 98 ALA A C 1
ATOM 773 O O . ALA A 1 98 ? -0.411 2.212 -2.836 1.00 95.69 98 ALA A O 1
ATOM 774 N N . LEU A 1 99 ? 1.356 3.289 -3.697 1.00 96.06 99 LEU A N 1
ATOM 775 C CA . LEU A 1 99 ? 1.586 4.138 -2.535 1.00 96.06 99 LEU A CA 1
ATOM 776 C C . LEU A 1 99 ? 0.408 5.087 -2.306 1.00 96.06 99 LEU A C 1
ATOM 778 O O . LEU A 1 99 ? -0.066 5.211 -1.178 1.00 96.06 99 LEU A O 1
ATOM 782 N N . SER A 1 100 ? -0.057 5.762 -3.360 1.00 95.81 100 SER A N 1
ATOM 783 C CA . SER A 1 100 ? -1.188 6.684 -3.270 1.00 95.81 100 SER A CA 1
ATOM 784 C C . SER A 1 100 ? -2.463 5.955 -2.861 1.00 95.81 100 SER A C 1
ATOM 786 O O . SER A 1 100 ? -3.163 6.425 -1.969 1.00 95.81 100 SER A O 1
ATOM 788 N N . GLU A 1 101 ? -2.758 4.814 -3.483 1.00 95.38 101 GLU A N 1
ATOM 789 C CA . GLU A 1 101 ? -3.944 4.011 -3.186 1.00 95.38 101 GLU A CA 1
ATOM 790 C C . GLU A 1 101 ? -3.940 3.534 -1.731 1.00 95.38 101 GLU A C 1
ATOM 792 O O . GLU A 1 101 ? -4.898 3.779 -0.993 1.00 95.38 101 GLU A O 1
ATOM 797 N N . PHE A 1 102 ? -2.828 2.948 -1.277 1.00 96.12 102 PHE A N 1
ATOM 798 C CA . PHE A 1 102 ? -2.716 2.461 0.093 1.00 96.12 102 PHE A CA 1
ATOM 799 C C . PHE A 1 102 ? -2.760 3.606 1.115 1.00 96.12 102 PHE A C 1
ATOM 801 O O . PHE A 1 102 ? -3.422 3.494 2.146 1.00 96.12 102 PHE A O 1
ATOM 808 N N . ARG A 1 103 ? -2.128 4.750 0.819 1.00 96.44 103 ARG A N 1
ATOM 809 C CA . ARG A 1 103 ? -2.174 5.947 1.675 1.00 96.44 103 ARG A CA 1
ATOM 810 C C . ARG A 1 103 ? -3.592 6.493 1.815 1.00 96.44 103 ARG A C 1
ATOM 812 O O . ARG A 1 103 ? -4.009 6.826 2.928 1.00 96.44 103 ARG A O 1
ATOM 819 N N . THR A 1 104 ? -4.326 6.592 0.709 1.00 96.81 104 THR A N 1
ATOM 820 C CA . THR A 1 104 ? -5.728 7.020 0.718 1.00 96.81 104 THR A CA 1
ATOM 821 C C . THR A 1 104 ? -6.565 6.060 1.548 1.00 96.81 104 THR A C 1
ATOM 823 O O . THR A 1 104 ? -7.251 6.503 2.464 1.00 96.81 104 THR A O 1
ATOM 826 N N . TRP A 1 105 ? -6.428 4.753 1.324 1.00 97.31 105 TRP A N 1
ATOM 827 C CA . TRP A 1 105 ? -7.170 3.752 2.083 1.00 97.31 105 TRP A CA 1
ATOM 828 C C . TRP A 1 105 ? -6.882 3.809 3.594 1.00 97.31 105 TRP A C 1
ATOM 830 O O . TRP A 1 105 ? -7.818 3.788 4.399 1.00 97.31 105 TRP A O 1
ATOM 840 N N . VAL A 1 106 ? -5.612 3.945 4.003 1.00 96.88 106 VAL A N 1
ATOM 841 C CA . VAL A 1 106 ? -5.244 4.104 5.423 1.00 96.88 106 VAL A CA 1
ATOM 842 C C . VAL A 1 106 ? -5.910 5.349 6.010 1.00 96.88 106 VAL A C 1
ATOM 844 O O . VAL A 1 106 ? -6.494 5.279 7.091 1.00 96.88 106 VAL A O 1
ATOM 847 N N . THR A 1 107 ? -5.864 6.472 5.292 1.00 96.94 107 THR A N 1
ATOM 848 C CA . THR A 1 107 ? -6.445 7.747 5.740 1.00 96.94 107 THR A CA 1
ATOM 849 C C . THR A 1 107 ? -7.967 7.662 5.868 1.00 96.94 107 THR A C 1
ATOM 851 O O . THR A 1 107 ? -8.538 8.090 6.872 1.00 96.94 107 THR A O 1
ATOM 854 N N . ASP A 1 108 ? -8.636 7.079 4.878 1.00 97.00 108 ASP A N 1
ATOM 855 C CA . ASP A 1 108 ? -10.089 6.925 4.868 1.00 97.00 108 ASP A CA 1
ATOM 856 C C . ASP A 1 108 ? -10.546 5.996 5.995 1.00 97.00 108 ASP A C 1
ATOM 858 O O . ASP A 1 108 ? -11.454 6.344 6.751 1.00 97.00 108 ASP A O 1
ATOM 862 N N . THR A 1 109 ? -9.841 4.881 6.204 1.00 96.56 109 THR A N 1
ATOM 863 C CA . THR A 1 109 ? -10.132 3.946 7.299 1.00 96.56 109 THR A CA 1
ATOM 864 C C . THR A 1 109 ? -9.888 4.588 8.669 1.00 96.56 109 THR A C 1
ATOM 866 O O . THR A 1 109 ? -10.673 4.389 9.596 1.00 96.56 109 THR A O 1
ATOM 869 N N . GLN A 1 110 ? -8.836 5.405 8.815 1.00 95.62 110 GLN A N 1
ATOM 870 C CA . GLN A 1 110 ? -8.585 6.189 10.032 1.00 95.62 110 GLN A CA 1
ATOM 871 C C . GLN A 1 110 ? -9.732 7.168 10.332 1.00 95.62 110 GLN A C 1
ATOM 873 O O . GLN A 1 110 ? -10.145 7.308 11.486 1.00 95.62 110 GLN A O 1
ATOM 878 N N . ASN A 1 111 ? -10.269 7.828 9.305 1.00 95.00 111 ASN A N 1
ATOM 879 C CA . ASN A 1 111 ? -11.403 8.738 9.453 1.00 95.00 111 ASN A CA 1
ATOM 880 C C . ASN A 1 111 ? -12.701 7.991 9.779 1.00 95.00 111 ASN A C 1
ATOM 882 O O . ASN A 1 111 ? -13.471 8.449 10.625 1.00 95.00 111 ASN A O 1
ATOM 886 N N . GLU A 1 112 ? -12.926 6.835 9.153 1.00 94.25 112 GLU A N 1
ATOM 887 C CA . GLU A 1 112 ? -14.095 5.992 9.399 1.00 94.25 112 GLU A CA 1
ATOM 888 C C . GLU A 1 112 ? -14.104 5.430 10.824 1.00 94.25 112 GLU A C 1
ATOM 890 O O . GLU A 1 112 ? -15.143 5.428 11.483 1.00 94.25 112 GLU A O 1
ATOM 895 N N . VAL A 1 113 ? -12.952 4.986 11.338 1.00 94.62 113 VAL A N 1
ATOM 896 C CA . VAL A 1 113 ? -12.869 4.370 12.669 1.00 94.62 113 VAL A CA 1
ATOM 897 C C . VAL A 1 113 ? -12.988 5.391 13.807 1.00 94.62 113 VAL A C 1
ATOM 899 O O . VAL A 1 113 ? -13.465 5.065 14.899 1.00 94.62 113 VAL A O 1
ATOM 902 N N . LYS A 1 114 ? -12.576 6.640 13.565 1.00 93.00 114 LYS A N 1
ATOM 903 C CA . LYS A 1 114 ? -12.503 7.712 14.566 1.00 93.00 114 LYS A CA 1
ATOM 904 C C . LYS A 1 114 ? -13.763 7.864 15.441 1.00 93.00 114 LYS A C 1
ATOM 906 O O . LYS A 1 114 ? -13.607 7.783 16.661 1.00 93.00 114 LYS A O 1
ATOM 911 N N . PRO A 1 115 ? -14.993 8.007 14.901 1.00 90.88 115 PRO A N 1
ATOM 912 C CA . PRO A 1 115 ? -16.208 8.158 15.715 1.00 90.88 115 PRO A CA 1
ATOM 913 C C . PRO A 1 115 ? -16.549 6.936 16.581 1.00 90.88 115 PRO A C 1
ATOM 915 O O . PRO A 1 115 ? -17.313 7.056 17.536 1.00 90.88 115 PRO A O 1
ATOM 918 N N . TYR A 1 116 ? -16.013 5.756 16.261 1.00 90.62 116 TYR A N 1
ATOM 919 C CA . TYR A 1 116 ? -16.255 4.530 17.025 1.00 90.62 116 TYR A CA 1
ATOM 920 C C . TYR A 1 116 ? -15.203 4.305 18.122 1.00 90.62 116 TYR A C 1
ATOM 922 O O . TYR A 1 116 ? -15.473 3.616 19.110 1.00 90.62 116 TYR A O 1
ATOM 930 N N . ILE A 1 117 ? -14.015 4.896 17.976 1.00 89.19 117 ILE A N 1
ATOM 931 C CA . ILE A 1 117 ? -12.978 4.917 19.019 1.00 89.19 117 ILE A CA 1
ATOM 932 C C . ILE A 1 117 ? -13.253 6.042 20.020 1.00 89.19 117 ILE A C 1
ATOM 934 O O . ILE A 1 117 ? -13.179 5.833 21.233 1.00 89.19 117 ILE A O 1
ATOM 938 N N . GLU A 1 118 ? -13.594 7.232 19.525 1.00 85.06 118 GLU A N 1
ATOM 939 C CA . GLU A 1 118 ? -14.005 8.373 20.337 1.00 85.06 118 GLU A CA 1
ATOM 940 C C . GLU A 1 118 ? -15.435 8.122 20.821 1.00 85.06 118 GLU A C 1
ATOM 942 O O . GLU A 1 118 ? -16.382 8.467 20.132 1.00 85.06 118 GLU A O 1
ATOM 947 N N . SER A 1 119 ? -15.583 7.452 21.970 1.00 71.06 119 SER A N 1
ATOM 948 C CA . SER A 1 119 ? -16.856 7.054 22.600 1.00 71.06 119 SER A CA 1
ATOM 949 C C . SER A 1 119 ? -17.990 8.078 22.409 1.00 71.06 119 SER A C 1
ATOM 951 O O . SER A 1 119 ? -18.185 8.960 23.248 1.00 71.06 119 SER A O 1
ATOM 953 N N . ASN A 1 120 ? -18.748 7.944 21.318 1.00 78.38 120 ASN A N 1
ATOM 954 C CA . ASN A 1 120 ? -19.842 8.840 20.978 1.00 78.38 120 ASN A CA 1
ATOM 955 C C . ASN A 1 120 ? -21.111 8.380 21.716 1.00 78.38 120 ASN A C 1
ATOM 957 O O . ASN A 1 120 ? -21.567 7.263 21.468 1.00 78.38 120 ASN A O 1
ATOM 961 N N . PRO A 1 121 ? -21.693 9.207 22.606 1.00 77.56 121 PRO A N 1
ATOM 962 C CA . PRO A 1 121 ? -22.877 8.833 23.379 1.00 77.56 121 PRO A CA 1
ATOM 963 C C . PRO A 1 121 ? -24.134 8.595 22.528 1.00 77.56 121 PRO A C 1
ATOM 965 O O . PRO A 1 121 ? -25.091 8.015 23.034 1.00 77.56 121 PRO A O 1
ATOM 968 N N . GLU A 1 122 ? -24.153 9.018 21.261 1.00 83.12 122 GLU A N 1
ATOM 969 C CA . GLU A 1 122 ? -25.264 8.750 20.338 1.00 83.12 122 GLU A CA 1
ATOM 970 C C . GLU A 1 122 ? -25.216 7.345 19.709 1.00 83.12 122 GLU A C 1
ATOM 972 O O . GLU A 1 122 ? -26.202 6.919 19.113 1.00 83.12 122 GLU A O 1
ATOM 977 N N . ILE A 1 123 ? -24.100 6.615 19.841 1.00 86.31 123 ILE A N 1
ATOM 978 C CA . ILE A 1 123 ? -23.904 5.280 19.256 1.00 86.31 123 ILE A CA 1
ATOM 979 C C . ILE A 1 123 ? -23.936 4.237 20.373 1.00 86.31 123 ILE A C 1
ATOM 981 O O . ILE A 1 123 ? -23.169 4.330 21.335 1.00 86.31 123 ILE A O 1
ATOM 985 N N . SER A 1 124 ? -24.781 3.211 20.246 1.00 90.38 124 SER A N 1
ATOM 986 C CA . SER A 1 124 ? -24.817 2.144 21.249 1.00 90.38 124 SER A CA 1
ATOM 987 C C . SER A 1 124 ? -23.517 1.330 21.254 1.00 90.38 124 SER A C 1
ATOM 989 O O . SER A 1 124 ? -22.868 1.146 20.222 1.00 90.38 124 SER A O 1
ATOM 991 N N . ASP A 1 125 ? -23.139 0.776 22.409 1.00 91.38 125 ASP A N 1
ATOM 992 C CA . ASP A 1 125 ? -21.922 -0.041 22.512 1.00 91.38 125 ASP A CA 1
ATOM 993 C C . ASP A 1 125 ? -21.969 -1.286 21.606 1.00 91.38 125 ASP A C 1
ATOM 995 O O . ASP A 1 125 ? -20.937 -1.715 21.091 1.00 91.38 125 ASP A O 1
ATOM 999 N N . ALA A 1 126 ? -23.164 -1.833 21.355 1.00 90.50 126 ALA A N 1
ATOM 1000 C CA . ALA A 1 126 ? -23.362 -2.957 20.443 1.00 90.50 126 ALA A CA 1
ATOM 1001 C C . ALA A 1 126 ? -23.088 -2.572 18.979 1.00 90.50 126 ALA A C 1
ATOM 1003 O O . ALA A 1 126 ? -22.345 -3.274 18.290 1.00 90.50 126 ALA A O 1
ATOM 1004 N N . GLU A 1 127 ? -23.632 -1.441 18.517 1.00 92.62 127 GLU A N 1
ATOM 1005 C CA . GLU A 1 127 ? -23.369 -0.914 17.170 1.00 92.62 127 GLU A CA 1
ATOM 1006 C C . GLU A 1 127 ? -21.891 -0.558 16.999 1.00 92.62 127 GLU A C 1
ATOM 1008 O O . GLU A 1 127 ? -21.279 -0.890 15.982 1.00 92.62 127 GLU A O 1
ATOM 1013 N N . ARG A 1 128 ? -21.290 0.054 18.026 1.00 93.88 128 ARG A N 1
ATOM 1014 C CA . ARG A 1 128 ? -19.872 0.418 18.037 1.00 93.88 128 ARG A CA 1
ATOM 1015 C C . ARG A 1 128 ? -18.979 -0.818 17.928 1.00 93.88 128 ARG A C 1
ATOM 1017 O O . ARG A 1 128 ? -18.049 -0.833 17.125 1.00 93.88 128 ARG A O 1
ATOM 1024 N N . LEU A 1 129 ? -19.293 -1.882 18.670 1.00 94.75 129 LEU A N 1
ATOM 1025 C CA . LEU A 1 129 ? -18.566 -3.150 18.598 1.00 94.75 129 LEU A CA 1
ATOM 1026 C C . LEU A 1 129 ? -18.700 -3.814 17.224 1.00 94.75 129 LEU A C 1
ATOM 1028 O O . LEU A 1 129 ? -17.705 -4.297 16.682 1.00 94.75 129 LEU A O 1
ATOM 1032 N N . GLN A 1 130 ? -19.911 -3.840 16.663 1.00 95.25 130 GLN A N 1
ATOM 1033 C CA . GLN A 1 130 ? -20.146 -4.410 15.340 1.00 95.25 130 GLN A CA 1
ATOM 1034 C C . GLN A 1 130 ? -19.321 -3.677 14.276 1.00 95.25 130 GLN A C 1
ATOM 1036 O O . GLN A 1 130 ? -18.581 -4.319 13.530 1.00 95.25 130 GLN A O 1
ATOM 1041 N N . LYS A 1 131 ? -19.384 -2.340 14.251 1.00 95.62 131 LYS A N 1
ATOM 1042 C CA . LYS A 1 131 ? -18.651 -1.527 13.273 1.00 95.62 131 LYS A CA 1
ATOM 1043 C C . LYS A 1 131 ? -17.142 -1.683 13.389 1.00 95.62 131 LYS A C 1
ATOM 1045 O O . LYS A 1 131 ? -16.472 -1.887 12.382 1.00 95.62 131 LYS A O 1
ATOM 1050 N N . LEU A 1 132 ? -16.600 -1.684 14.607 1.00 96.38 132 LEU A N 1
ATOM 1051 C CA . LEU A 1 132 ? -15.167 -1.910 14.807 1.00 96.38 132 LEU A CA 1
ATOM 1052 C C . LEU A 1 132 ? -14.720 -3.295 14.313 1.00 96.38 132 LEU A C 1
ATOM 1054 O O . LEU A 1 132 ? -13.636 -3.409 13.748 1.00 96.38 132 LEU A O 1
ATOM 1058 N N . LYS A 1 133 ? -15.540 -4.343 14.478 1.00 96.81 133 LYS A N 1
ATOM 1059 C CA . LYS A 1 133 ? -15.238 -5.688 13.952 1.00 96.81 133 LYS A CA 1
ATOM 1060 C C . LYS A 1 133 ? -15.271 -5.750 12.426 1.00 96.81 133 LYS A C 1
ATOM 1062 O O . LYS A 1 133 ? -14.421 -6.416 11.840 1.00 96.81 133 LYS A O 1
ATOM 1067 N N . GLU A 1 134 ? -16.219 -5.061 11.793 1.00 96.88 134 GLU A N 1
ATOM 1068 C CA . GLU A 1 134 ? -16.273 -4.918 10.331 1.00 96.88 134 GLU A CA 1
ATOM 1069 C C . GLU A 1 134 ? -14.989 -4.249 9.812 1.00 96.88 134 GLU A C 1
ATOM 1071 O O . GLU A 1 134 ? -14.299 -4.819 8.967 1.00 96.88 134 GLU A O 1
ATOM 1076 N N . ILE A 1 135 ? -14.598 -3.118 10.410 1.00 96.38 135 ILE A N 1
ATOM 1077 C CA . ILE A 1 135 ? -13.355 -2.404 10.078 1.00 96.38 135 ILE A CA 1
ATOM 1078 C C . ILE A 1 135 ? -12.122 -3.282 10.339 1.00 96.38 135 ILE A C 1
ATOM 1080 O O . ILE A 1 135 ? -11.205 -3.319 9.525 1.00 96.38 135 ILE A O 1
ATOM 1084 N N . GLN A 1 136 ? -12.084 -4.042 11.439 1.00 97.12 136 GLN A N 1
ATOM 1085 C CA . GLN A 1 136 ? -10.964 -4.945 11.727 1.00 97.12 136 GLN A CA 1
ATOM 1086 C C . GLN A 1 136 ? -10.798 -6.026 10.650 1.00 97.12 136 GLN A C 1
ATOM 1088 O O . GLN A 1 136 ? -9.672 -6.419 10.340 1.00 97.12 136 GLN A O 1
ATOM 1093 N N . ASN A 1 137 ? -11.898 -6.533 10.097 1.00 96.44 137 ASN A N 1
ATOM 1094 C CA . ASN A 1 137 ? -11.835 -7.495 9.003 1.00 96.44 137 ASN A CA 1
ATOM 1095 C C . ASN A 1 137 ? -11.328 -6.834 7.722 1.00 96.44 137 ASN A C 1
ATOM 1097 O O . ASN A 1 137 ? -10.409 -7.375 7.113 1.00 96.44 137 ASN A O 1
ATOM 1101 N N . LEU A 1 138 ? -11.827 -5.639 7.391 1.00 95.50 138 LEU A N 1
ATOM 1102 C CA . LEU A 1 138 ? -11.341 -4.859 6.251 1.00 95.50 138 LEU A CA 1
ATOM 1103 C C . LEU A 1 138 ? -9.826 -4.607 6.349 1.00 95.50 138 LEU A C 1
ATOM 1105 O O . LEU A 1 138 ? -9.087 -4.852 5.401 1.00 95.50 138 LEU A O 1
ATOM 1109 N N . ILE A 1 139 ? -9.335 -4.213 7.528 1.00 95.62 139 ILE A N 1
ATOM 1110 C CA . ILE A 1 139 ? -7.900 -4.020 7.785 1.00 95.62 139 ILE A CA 1
ATOM 1111 C C . ILE A 1 139 ? -7.104 -5.298 7.496 1.00 95.62 139 ILE A C 1
ATOM 1113 O O . ILE A 1 139 ? -6.052 -5.241 6.866 1.00 95.62 139 ILE A O 1
ATOM 1117 N N . LYS A 1 140 ? -7.597 -6.464 7.933 1.00 94.06 140 LYS A N 1
ATOM 1118 C CA . LYS A 1 140 ? -6.929 -7.751 7.681 1.00 94.06 140 LYS A CA 1
ATOM 1119 C C . LYS A 1 140 ? -6.924 -8.118 6.200 1.00 94.06 140 LYS A C 1
ATOM 1121 O O . LYS A 1 140 ? -5.934 -8.683 5.740 1.00 94.06 140 LYS A O 1
ATOM 1126 N N . GLU A 1 141 ? -8.004 -7.823 5.482 1.00 93.44 141 GLU A N 1
ATOM 1127 C CA . GLU A 1 141 ? -8.107 -8.065 4.043 1.00 93.44 141 GLU A CA 1
ATOM 1128 C C . GLU A 1 141 ? -7.086 -7.218 3.283 1.00 93.44 141 GLU A C 1
ATOM 1130 O O . GLU A 1 141 ? -6.321 -7.774 2.505 1.00 93.44 141 GLU A O 1
ATOM 1135 N N . HIS A 1 142 ? -6.951 -5.931 3.603 1.00 91.69 142 HIS A N 1
ATOM 1136 C CA . HIS A 1 142 ? -5.993 -5.007 2.973 1.00 91.69 142 HIS A CA 1
ATOM 1137 C C . HIS A 1 142 ? -4.521 -5.210 3.376 1.00 91.69 142 HIS A C 1
ATOM 1139 O O . HIS A 1 142 ? -3.633 -4.490 2.921 1.00 91.69 142 HIS A O 1
ATOM 1145 N N . LYS A 1 143 ? -4.207 -6.238 4.176 1.00 91.50 143 LYS A N 1
ATOM 1146 C CA . LYS A 1 143 ? -2.814 -6.609 4.462 1.00 91.50 143 LYS A CA 1
ATOM 1147 C C . LYS A 1 143 ? -2.026 -6.926 3.183 1.00 91.50 143 LYS A C 1
ATOM 1149 O O . LYS A 1 143 ? -0.845 -6.603 3.100 1.00 91.50 143 LYS A O 1
ATOM 1154 N N . HIS A 1 144 ? -2.676 -7.550 2.201 1.00 91.00 144 HIS A N 1
ATOM 1155 C CA . HIS A 1 144 ? -2.029 -7.905 0.938 1.00 91.00 144 HIS A CA 1
ATOM 1156 C C . HIS A 1 144 ? -1.568 -6.677 0.139 1.00 91.00 144 HIS A C 1
ATOM 1158 O O . HIS A 1 144 ? -0.541 -6.755 -0.529 1.00 91.00 144 HIS A O 1
ATOM 1164 N N . ASP A 1 145 ? -2.264 -5.543 0.252 1.00 90.50 145 ASP A N 1
ATOM 1165 C CA . ASP A 1 145 ? -1.881 -4.296 -0.417 1.00 90.50 145 ASP A CA 1
ATOM 1166 C C . ASP A 1 145 ? -0.616 -3.699 0.197 1.00 90.50 145 ASP A C 1
ATOM 1168 O O . ASP A 1 145 ? 0.272 -3.247 -0.524 1.00 90.50 145 ASP A O 1
ATOM 1172 N N . ALA A 1 146 ? -0.475 -3.786 1.524 1.00 91.19 146 ALA A N 1
ATOM 1173 C CA . ALA A 1 146 ? 0.758 -3.408 2.211 1.00 91.19 146 ALA A CA 1
ATOM 1174 C C . ALA A 1 146 ? 1.943 -4.283 1.761 1.00 91.19 146 ALA A C 1
ATOM 1176 O O . ALA A 1 146 ? 3.039 -3.778 1.508 1.00 91.19 146 ALA A O 1
ATOM 1177 N N . ASP A 1 147 ? 1.729 -5.595 1.634 1.00 92.94 147 ASP A N 1
ATOM 1178 C CA . ASP A 1 147 ? 2.752 -6.530 1.151 1.00 92.94 147 ASP A CA 1
ATOM 1179 C C . ASP A 1 147 ? 3.099 -6.260 -0.330 1.00 92.94 147 ASP A C 1
ATOM 1181 O O . ASP A 1 147 ? 4.273 -6.281 -0.711 1.00 92.94 147 ASP A O 1
ATOM 1185 N N . SER A 1 148 ? 2.097 -5.937 -1.154 1.00 93.88 148 SER A N 1
ATOM 1186 C CA . SER A 1 148 ? 2.253 -5.564 -2.566 1.00 93.88 148 SER A CA 1
ATOM 1187 C C . SER A 1 148 ? 3.068 -4.278 -2.730 1.00 93.88 148 SER A C 1
ATOM 1189 O O . SER A 1 148 ? 4.049 -4.260 -3.475 1.00 93.88 148 SER A O 1
ATOM 1191 N N . LEU A 1 149 ? 2.742 -3.226 -1.970 1.00 95.81 149 LEU A N 1
ATOM 1192 C CA . LEU A 1 149 ? 3.491 -1.968 -1.964 1.00 95.81 149 LEU A CA 1
ATOM 1193 C C . LEU A 1 149 ? 4.961 -2.192 -1.582 1.00 95.81 149 LEU A C 1
ATOM 1195 O O . LEU A 1 149 ? 5.857 -1.663 -2.241 1.00 95.81 149 LEU A O 1
ATOM 1199 N N . ASN A 1 150 ? 5.222 -3.015 -0.561 1.00 95.00 150 ASN A N 1
ATOM 1200 C CA . ASN A 1 150 ? 6.585 -3.390 -0.181 1.00 95.00 150 ASN A CA 1
ATOM 1201 C C . ASN A 1 150 ? 7.320 -4.113 -1.322 1.00 95.00 150 ASN A C 1
ATOM 1203 O O . ASN A 1 150 ? 8.468 -3.785 -1.617 1.00 95.00 150 ASN A O 1
ATOM 1207 N N . ALA A 1 151 ? 6.670 -5.054 -2.011 1.00 95.81 151 ALA A N 1
ATOM 1208 C CA . ALA A 1 151 ? 7.280 -5.771 -3.132 1.00 95.81 151 ALA A CA 1
ATOM 1209 C C . ALA A 1 151 ? 7.617 -4.845 -4.317 1.00 95.81 151 ALA A C 1
ATOM 1211 O O . ALA A 1 151 ? 8.698 -4.952 -4.910 1.00 95.81 151 ALA A O 1
ATOM 1212 N N . VAL A 1 152 ? 6.722 -3.908 -4.647 1.00 95.75 152 VAL A N 1
ATOM 1213 C CA . VAL A 1 152 ? 6.960 -2.905 -5.697 1.00 95.75 152 VAL A CA 1
ATOM 1214 C C . VAL A 1 152 ? 8.082 -1.949 -5.288 1.00 95.75 152 VAL A C 1
ATOM 1216 O O . VAL A 1 152 ? 8.938 -1.634 -6.112 1.00 95.75 152 VAL A O 1
ATOM 1219 N N . CYS A 1 153 ? 8.141 -1.545 -4.017 1.00 96.38 153 CYS A N 1
ATOM 1220 C CA . CYS A 1 153 ? 9.221 -0.724 -3.469 1.00 96.38 153 CYS A CA 1
ATOM 1221 C C . CYS A 1 153 ? 10.586 -1.416 -3.582 1.00 96.38 153 CYS A C 1
ATOM 1223 O O . CYS A 1 153 ? 11.535 -0.820 -4.085 1.00 96.38 153 CYS A O 1
ATOM 1225 N N . GLU A 1 154 ? 10.692 -2.691 -3.206 1.00 95.06 154 GLU A N 1
ATOM 1226 C CA . GLU A 1 154 ? 11.948 -3.436 -3.346 1.00 95.06 154 GLU A CA 1
ATOM 1227 C C . GLU A 1 154 ? 12.360 -3.581 -4.815 1.00 95.06 154 GLU A C 1
ATOM 1229 O O . GLU A 1 154 ? 13.515 -3.330 -5.163 1.00 95.06 154 GLU A O 1
ATOM 1234 N N . THR A 1 155 ? 11.402 -3.857 -5.703 1.00 93.50 155 THR A N 1
ATOM 1235 C CA . THR A 1 155 ? 11.642 -3.887 -7.155 1.00 93.50 155 THR A CA 1
ATOM 1236 C C . THR A 1 155 ? 12.127 -2.527 -7.673 1.00 93.50 155 THR A C 1
ATOM 1238 O O . THR A 1 155 ? 13.031 -2.454 -8.510 1.00 93.50 155 THR A O 1
ATOM 1241 N N . LEU A 1 156 ? 11.560 -1.431 -7.164 1.00 93.50 156 LEU A N 1
ATOM 1242 C CA . LEU A 1 156 ? 11.986 -0.080 -7.504 1.00 93.50 156 LEU A CA 1
ATOM 1243 C C . LEU A 1 156 ? 13.419 0.181 -7.042 1.00 93.50 156 LEU A C 1
ATOM 1245 O O . LEU A 1 156 ? 14.209 0.721 -7.816 1.00 93.50 156 LEU A O 1
ATOM 1249 N N . VAL A 1 157 ? 13.785 -0.219 -5.824 1.00 92.50 157 VAL A N 1
ATOM 1250 C CA . VAL A 1 157 ? 15.158 -0.077 -5.321 1.00 92.50 157 VAL A CA 1
ATOM 1251 C C . VAL A 1 157 ? 16.137 -0.891 -6.165 1.00 92.50 157 VAL A C 1
ATOM 1253 O O . VAL A 1 157 ? 17.217 -0.395 -6.478 1.00 92.50 157 VAL A O 1
ATOM 1256 N N . GLU A 1 158 ? 15.775 -2.104 -6.578 1.00 90.44 158 GLU A N 1
ATOM 1257 C CA . GLU A 1 158 ? 16.628 -2.934 -7.435 1.00 90.44 158 GLU A CA 1
ATOM 1258 C C . GLU A 1 158 ? 16.913 -2.283 -8.794 1.00 90.44 158 GLU A C 1
ATOM 1260 O O . GLU A 1 158 ? 18.040 -2.354 -9.289 1.00 90.44 158 GLU A O 1
ATOM 1265 N N . VAL A 1 159 ? 15.911 -1.637 -9.399 1.00 87.62 159 VAL A N 1
ATOM 1266 C CA . VAL A 1 159 ? 16.040 -1.058 -10.746 1.00 87.62 159 VAL A CA 1
ATOM 1267 C C . VAL A 1 159 ? 16.590 0.369 -10.723 1.00 87.62 159 VAL A C 1
ATOM 1269 O O . VAL A 1 159 ? 17.378 0.726 -11.597 1.00 87.62 159 VAL A O 1
ATOM 1272 N N . SER A 1 160 ? 16.219 1.170 -9.722 1.00 87.06 160 SER A N 1
ATOM 1273 C CA . SER A 1 160 ? 16.544 2.603 -9.650 1.00 87.06 160 SER A CA 1
ATOM 1274 C C . SER A 1 160 ? 17.582 2.972 -8.590 1.00 87.06 160 SER A C 1
ATOM 1276 O O . SER A 1 160 ? 17.978 4.134 -8.484 1.00 87.06 160 SER A O 1
ATOM 1278 N N . SER A 1 161 ? 18.006 2.024 -7.747 1.00 88.12 161 SER A N 1
ATOM 1279 C CA . SER A 1 161 ? 18.866 2.284 -6.578 1.00 88.12 161 SER A CA 1
ATOM 1280 C C . SER A 1 161 ? 18.347 3.397 -5.645 1.00 88.12 161 SER A C 1
ATOM 1282 O O . SER A 1 161 ? 19.099 3.918 -4.820 1.00 88.12 161 SER A O 1
ATOM 1284 N N . PHE A 1 162 ? 17.068 3.779 -5.755 1.00 89.62 162 PHE A N 1
ATOM 1285 C CA . PHE A 1 162 ? 16.467 4.858 -4.984 1.00 89.62 162 PHE A CA 1
ATOM 1286 C C . PHE A 1 162 ? 15.987 4.333 -3.632 1.00 89.62 162 PHE A C 1
ATOM 1288 O O . PHE A 1 162 ? 14.836 3.953 -3.463 1.00 89.62 162 PHE A O 1
ATOM 1295 N N . THR A 1 163 ? 16.871 4.308 -2.639 1.00 91.12 163 THR A N 1
ATOM 1296 C CA . THR A 1 163 ? 16.534 3.825 -1.291 1.00 91.12 163 THR A CA 1
ATOM 1297 C C . THR A 1 163 ? 15.531 4.671 -0.492 1.00 91.12 163 THR A C 1
ATOM 1299 O O . THR A 1 163 ? 14.866 4.068 0.348 1.00 91.12 163 THR A O 1
ATOM 1302 N N . PRO A 1 164 ? 15.361 6.000 -0.697 1.00 91.25 164 PRO A N 1
ATOM 1303 C CA . PRO A 1 164 ? 14.431 6.790 0.119 1.00 91.25 164 PRO A CA 1
ATOM 1304 C C . PRO A 1 164 ? 12.959 6.366 0.022 1.00 91.25 164 PRO A C 1
ATOM 1306 O O . PRO A 1 164 ? 12.193 6.656 0.935 1.00 91.25 164 PRO A O 1
ATOM 1309 N N . CYS A 1 165 ? 12.549 5.648 -1.033 1.00 92.00 165 CYS A N 1
ATOM 1310 C CA . CYS A 1 165 ? 11.187 5.103 -1.111 1.00 92.00 165 CYS A CA 1
ATOM 1311 C C . CYS A 1 165 ? 10.876 4.121 0.035 1.00 92.00 165 CYS A C 1
ATOM 1313 O O . CYS A 1 165 ? 9.734 4.040 0.481 1.00 92.00 165 CYS A O 1
ATOM 1315 N N . ARG A 1 166 ? 11.890 3.432 0.582 1.00 94.75 166 ARG A N 1
ATOM 1316 C CA . ARG A 1 166 ? 11.710 2.525 1.725 1.00 94.75 166 ARG A CA 1
ATOM 1317 C C . ARG A 1 166 ? 11.235 3.257 2.971 1.00 94.75 166 ARG A C 1
ATOM 1319 O O . ARG A 1 166 ? 10.383 2.735 3.678 1.00 94.75 166 ARG A O 1
ATOM 1326 N N . ASP A 1 167 ? 11.756 4.453 3.236 1.00 95.06 167 ASP A N 1
ATOM 1327 C CA . ASP A 1 167 ? 11.384 5.221 4.429 1.00 95.06 167 ASP A CA 1
ATOM 1328 C C . ASP A 1 167 ? 9.903 5.621 4.387 1.00 95.06 167 ASP A C 1
ATOM 1330 O O . ASP A 1 167 ? 9.204 5.571 5.400 1.00 95.06 167 ASP A O 1
ATOM 1334 N N . GLU A 1 168 ? 9.401 5.956 3.198 1.00 94.44 168 GLU A N 1
ATOM 1335 C CA . GLU A 1 168 ? 7.997 6.299 2.997 1.00 94.44 168 GLU A CA 1
ATOM 1336 C C . GLU A 1 168 ? 7.074 5.088 3.190 1.00 94.44 168 GLU A C 1
ATOM 1338 O O . GLU A 1 168 ? 6.080 5.175 3.917 1.00 94.44 168 GLU A O 1
ATOM 1343 N N . VAL A 1 169 ? 7.436 3.938 2.614 1.00 96.00 169 VAL A N 1
ATOM 1344 C CA . VAL A 1 169 ? 6.687 2.685 2.795 1.00 96.00 169 VAL A CA 1
ATOM 1345 C C . VAL A 1 169 ? 6.724 2.213 4.249 1.00 96.00 169 VAL A C 1
ATOM 1347 O O . VAL A 1 169 ? 5.706 1.752 4.771 1.00 96.00 169 VAL A O 1
ATOM 1350 N N . LEU A 1 170 ? 7.859 2.368 4.938 1.00 95.06 170 LEU A N 1
ATOM 1351 C CA . LEU A 1 170 ? 7.993 2.057 6.362 1.00 95.06 170 LEU A CA 1
ATOM 1352 C C . LEU A 1 170 ? 7.096 2.949 7.225 1.00 95.06 170 LEU A C 1
ATOM 1354 O O . LEU A 1 170 ? 6.426 2.436 8.123 1.00 95.06 170 LEU A O 1
ATOM 1358 N N . SER A 1 171 ? 7.044 4.255 6.945 1.00 95.88 171 SER A N 1
ATOM 1359 C CA . SER A 1 171 ? 6.146 5.184 7.645 1.00 95.88 171 SER A CA 1
ATOM 1360 C C . SER A 1 171 ? 4.688 4.759 7.489 1.00 95.88 171 SER A C 1
ATOM 1362 O O . SER A 1 171 ? 3.986 4.579 8.484 1.00 95.88 171 SER A O 1
ATOM 1364 N N . LEU A 1 172 ? 4.251 4.518 6.251 1.00 96.19 172 LEU A N 1
ATOM 1365 C CA . LEU A 1 172 ? 2.871 4.138 5.958 1.00 96.19 172 LEU A CA 1
ATOM 1366 C C . LEU A 1 172 ? 2.508 2.760 6.541 1.00 96.19 172 LEU A C 1
ATOM 1368 O O . LEU A 1 172 ? 1.423 2.575 7.092 1.00 96.19 172 LEU A O 1
ATOM 1372 N N . SER A 1 173 ? 3.443 1.807 6.514 1.00 94.56 173 SER A N 1
ATOM 1373 C CA . SER A 1 173 ? 3.288 0.505 7.179 1.00 94.56 173 SER A CA 1
ATOM 1374 C C . SER A 1 173 ? 3.156 0.651 8.701 1.00 94.56 173 SER A C 1
ATOM 1376 O O . SER A 1 173 ? 2.393 -0.082 9.334 1.00 94.56 173 SER A O 1
ATOM 1378 N N . GLY A 1 174 ? 3.866 1.612 9.298 1.00 95.62 174 GLY A N 1
ATOM 1379 C CA . GLY A 1 174 ? 3.739 1.965 10.711 1.00 95.62 174 GLY A CA 1
ATOM 1380 C C . GLY A 1 174 ? 2.369 2.555 11.053 1.00 95.62 174 GLY A C 1
ATOM 1381 O O . GLY A 1 174 ? 1.764 2.163 12.052 1.00 95.62 174 GLY A O 1
ATOM 1382 N N . GLU A 1 175 ? 1.845 3.445 10.208 1.00 96.25 175 GLU A N 1
ATOM 1383 C CA . GLU A 1 175 ? 0.496 4.012 10.350 1.00 96.25 175 GLU A CA 1
ATOM 1384 C C . GLU A 1 175 ? -0.585 2.925 10.275 1.00 96.25 175 GLU A C 1
ATOM 1386 O O . GLU A 1 175 ? -1.470 2.870 11.133 1.00 96.25 175 GLU A O 1
ATOM 1391 N N . TYR A 1 176 ? -0.466 2.008 9.313 1.00 96.88 176 TYR A N 1
ATOM 1392 C CA . TYR A 1 176 ? -1.331 0.834 9.193 1.00 96.88 176 TYR A CA 1
ATOM 1393 C C . TYR A 1 176 ? -1.271 -0.071 10.436 1.00 96.88 176 TYR A C 1
ATOM 1395 O O . TYR A 1 176 ? -2.306 -0.457 10.987 1.00 96.88 176 TYR A O 1
ATOM 1403 N N . ALA A 1 177 ? -0.067 -0.389 10.925 1.00 95.69 177 ALA A N 1
ATOM 1404 C CA . ALA A 1 177 ? 0.104 -1.227 12.111 1.00 95.69 177 ALA A CA 1
ATOM 1405 C C . ALA A 1 177 ? -0.498 -0.575 13.368 1.00 95.69 177 ALA A C 1
ATOM 1407 O O . ALA A 1 177 ? -1.146 -1.252 14.172 1.00 95.69 177 ALA A O 1
ATOM 1408 N N . SER A 1 178 ? -0.324 0.742 13.510 1.00 96.44 178 SER A N 1
ATOM 1409 C CA . SER A 1 178 ? -0.922 1.534 14.585 1.00 96.44 178 SER A CA 1
ATOM 1410 C C . SER A 1 178 ? -2.450 1.495 14.526 1.00 96.44 178 SER A C 1
ATOM 1412 O O . SER A 1 178 ? -3.092 1.159 15.523 1.00 96.44 178 SER A O 1
ATOM 1414 N N . LEU A 1 179 ? -3.038 1.734 13.347 1.00 96.62 179 LEU A N 1
ATOM 1415 C CA . LEU A 1 179 ? -4.483 1.640 13.120 1.00 96.62 179 LEU A CA 1
ATOM 1416 C C . LEU A 1 179 ? -5.030 0.265 13.535 1.00 96.62 179 LEU A C 1
ATOM 1418 O O . LEU A 1 179 ? -5.983 0.186 14.313 1.00 96.62 179 LEU A O 1
ATOM 1422 N N . ASN A 1 180 ? -4.391 -0.817 13.081 1.00 96.56 180 ASN A N 1
ATOM 1423 C CA . ASN A 1 180 ? -4.786 -2.178 13.441 1.00 96.56 180 ASN A CA 1
ATOM 1424 C C . ASN A 1 180 ? -4.720 -2.425 14.961 1.00 96.56 180 ASN 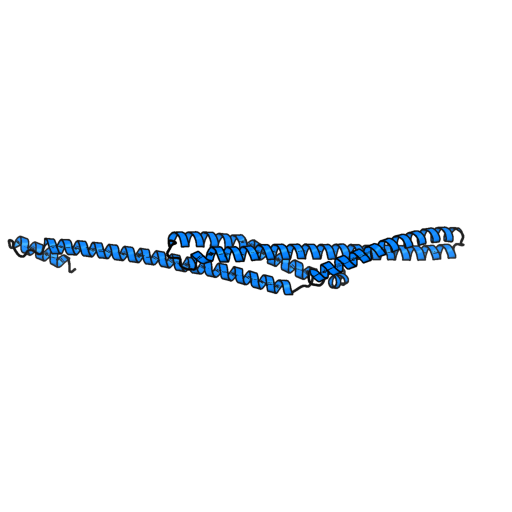A C 1
ATOM 1426 O O . ASN A 1 180 ? -5.637 -3.020 15.532 1.00 96.56 180 ASN A O 1
ATOM 1430 N N . SER A 1 181 ? -3.664 -1.945 15.629 1.00 96.94 181 SER A N 1
ATOM 1431 C CA . SER A 1 181 ? -3.521 -2.067 17.086 1.00 96.94 181 SER A CA 1
ATOM 1432 C C . SER A 1 181 ? -4.629 -1.317 17.820 1.00 96.94 181 SER A C 1
ATOM 1434 O O . SER A 1 181 ? -5.279 -1.886 18.694 1.00 96.94 181 SER A O 1
ATOM 1436 N N . ILE A 1 182 ? -4.893 -0.064 17.439 1.00 96.00 182 ILE A N 1
ATOM 1437 C CA . ILE A 1 182 ? -5.914 0.776 18.074 1.00 96.00 182 ILE A CA 1
ATOM 1438 C C . ILE A 1 182 ? -7.299 0.134 17.941 1.00 96.00 182 ILE A C 1
ATOM 1440 O O . ILE A 1 182 ? -8.038 0.055 18.928 1.00 96.00 182 ILE A O 1
ATOM 1444 N N . VAL A 1 183 ? -7.647 -0.358 16.749 1.00 96.81 183 VAL A N 1
ATOM 1445 C CA . VAL A 1 183 ? -8.922 -1.048 16.496 1.00 96.81 183 VAL A CA 1
ATOM 1446 C C . VAL A 1 183 ? -9.030 -2.301 17.364 1.00 96.81 183 VAL A C 1
ATOM 1448 O O . VAL A 1 183 ? -10.014 -2.470 18.084 1.00 96.81 183 VAL A O 1
ATOM 1451 N N . SER A 1 184 ? -8.003 -3.155 17.356 1.00 97.06 184 SER A N 1
ATOM 1452 C CA . SER A 1 184 ? -7.989 -4.406 18.124 1.00 97.06 184 SER A CA 1
ATOM 1453 C C . SER A 1 184 ? -8.095 -4.174 19.636 1.00 97.06 184 SER A C 1
ATOM 1455 O O . SER A 1 184 ? -8.867 -4.848 20.328 1.00 97.06 184 SER A O 1
ATOM 1457 N N . ASP A 1 185 ? -7.359 -3.194 20.158 1.00 96.94 185 ASP A N 1
ATOM 1458 C CA . ASP A 1 185 ? -7.380 -2.841 21.576 1.00 96.94 185 ASP A CA 1
ATOM 1459 C C . ASP A 1 185 ? -8.736 -2.264 21.989 1.00 96.94 185 ASP A C 1
ATOM 1461 O O . ASP A 1 185 ? -9.243 -2.569 23.072 1.00 96.94 185 ASP A O 1
ATOM 1465 N N . THR A 1 186 ? -9.342 -1.441 21.130 1.00 95.50 186 THR A N 1
ATOM 1466 C CA . THR A 1 186 ? -10.656 -0.838 21.388 1.00 95.50 186 THR A CA 1
ATOM 1467 C C . THR A 1 186 ? -11.749 -1.898 21.406 1.00 95.50 186 THR A C 1
ATOM 1469 O O . THR A 1 186 ? -12.557 -1.901 22.333 1.00 95.50 186 THR A O 1
ATOM 1472 N N . ILE A 1 187 ? -11.734 -2.843 20.457 1.00 96.81 187 ILE A N 1
ATOM 1473 C CA . ILE A 1 187 ? -12.649 -3.996 20.445 1.00 96.81 187 ILE A CA 1
ATOM 1474 C C . ILE A 1 187 ? -12.529 -4.772 21.756 1.00 96.81 187 ILE A C 1
ATOM 1476 O O . ILE A 1 187 ? -13.525 -4.953 22.448 1.00 96.81 187 ILE A O 1
ATOM 1480 N N . THR A 1 188 ? -11.309 -5.147 22.147 1.00 97.00 188 THR A N 1
ATOM 1481 C CA . THR A 1 188 ? -11.068 -5.942 23.364 1.00 97.00 188 THR A CA 1
ATOM 1482 C C . THR A 1 188 ? -11.582 -5.229 24.621 1.00 97.00 188 THR A C 1
ATOM 1484 O O . THR A 1 188 ? -12.220 -5.834 25.487 1.00 97.00 188 THR A O 1
ATOM 1487 N N . LYS A 1 189 ? -11.327 -3.918 24.734 1.00 95.00 189 LYS A N 1
ATOM 1488 C CA . LYS A 1 189 ? -11.814 -3.099 25.855 1.00 95.00 189 LYS A CA 1
ATOM 1489 C C . LYS A 1 189 ? -13.339 -3.002 25.862 1.00 95.00 189 LYS A C 1
ATOM 1491 O O . LYS A 1 189 ? -13.939 -3.105 26.931 1.00 95.00 189 LYS A O 1
ATOM 1496 N N . L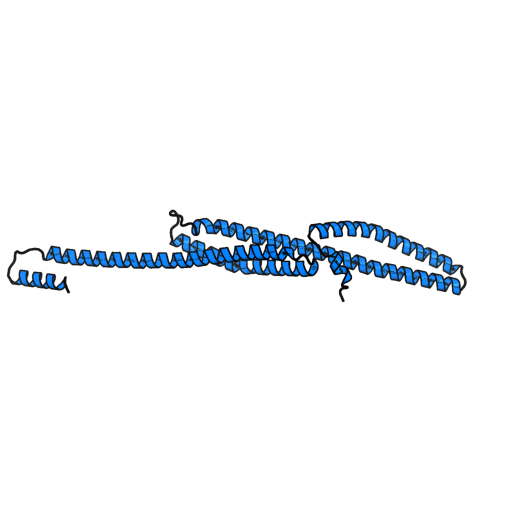EU A 1 190 ? -13.950 -2.813 24.695 1.00 94.50 190 LEU A N 1
ATOM 1497 C CA . LEU A 1 190 ? -15.395 -2.669 24.550 1.00 94.50 190 LEU A CA 1
ATOM 1498 C C . LEU A 1 190 ? -16.132 -3.978 24.851 1.00 94.50 190 LEU A C 1
ATOM 1500 O O . LEU A 1 190 ? -17.118 -3.962 25.579 1.00 94.50 190 LEU A O 1
ATOM 1504 N N . GLU A 1 191 ? -15.620 -5.116 24.386 1.00 95.50 191 GLU A N 1
ATOM 1505 C CA . GLU A 1 191 ? -16.170 -6.438 24.713 1.00 95.50 191 GLU A CA 1
ATOM 1506 C C . GLU A 1 191 ? -16.162 -6.690 26.221 1.00 95.50 191 GLU A C 1
ATOM 1508 O O . GLU A 1 191 ? -17.177 -7.089 26.794 1.00 95.50 191 GLU A O 1
ATOM 1513 N N . LYS A 1 192 ? -15.042 -6.386 26.887 1.00 96.06 192 LYS A N 1
ATOM 1514 C CA . LYS A 1 192 ? -14.937 -6.505 28.344 1.00 96.06 192 LYS A CA 1
ATOM 1515 C C . LYS A 1 192 ? -15.898 -5.561 29.070 1.00 96.06 192 LYS A C 1
ATOM 1517 O O . LYS A 1 192 ? -16.471 -5.935 30.089 1.00 96.06 192 LYS A O 1
ATOM 1522 N N . TYR A 1 193 ? -16.064 -4.339 28.569 1.00 93.12 193 TYR A N 1
ATOM 1523 C CA . TYR A 1 193 ? -16.995 -3.369 29.139 1.00 93.12 193 TYR A CA 1
ATOM 1524 C C . TYR A 1 193 ? -18.447 -3.850 29.052 1.00 93.12 193 TYR A C 1
ATOM 1526 O O . TYR A 1 193 ? -19.144 -3.844 30.064 1.00 93.12 193 TYR A O 1
ATOM 1534 N N . ILE A 1 194 ? -18.873 -4.314 27.873 1.00 93.19 194 ILE A N 1
ATOM 1535 C CA . ILE A 1 194 ? -20.227 -4.833 27.640 1.00 93.19 194 ILE A CA 1
ATOM 1536 C C . ILE A 1 194 ? -20.495 -6.053 28.530 1.00 93.19 194 ILE A C 1
ATOM 1538 O O . ILE A 1 194 ? -21.559 -6.134 29.141 1.00 93.19 194 ILE A O 1
ATOM 1542 N N . LEU A 1 195 ? -19.524 -6.966 28.655 1.00 95.19 195 LEU A N 1
ATOM 1543 C CA . LEU A 1 195 ? -19.628 -8.121 29.549 1.00 95.19 195 LEU A CA 1
ATOM 1544 C C . LEU A 1 195 ? -19.843 -7.684 31.005 1.00 95.19 195 LEU A C 1
ATOM 1546 O O . LEU A 1 195 ? -20.832 -8.065 31.622 1.00 95.19 195 LEU A O 1
ATOM 1550 N N . ASN A 1 196 ? -18.976 -6.807 31.519 1.00 95.12 196 ASN A N 1
ATOM 1551 C CA . ASN A 1 196 ? -19.075 -6.310 32.893 1.00 95.12 196 ASN A CA 1
ATOM 1552 C C . ASN A 1 196 ? -20.402 -5.580 33.163 1.00 95.12 196 ASN A C 1
ATOM 1554 O O . ASN A 1 196 ? -20.940 -5.666 34.266 1.00 95.12 196 ASN A O 1
ATOM 1558 N N . GLN A 1 197 ? -20.924 -4.829 32.186 1.00 92.75 197 GLN A N 1
ATOM 1559 C CA . GLN A 1 197 ? -22.241 -4.202 32.305 1.00 92.75 197 GLN A CA 1
ATOM 1560 C C . GLN A 1 197 ? -23.366 -5.239 32.396 1.00 92.75 197 GLN A C 1
ATOM 1562 O O . GLN A 1 197 ? -24.311 -5.036 33.161 1.00 92.75 197 GLN A O 1
ATOM 1567 N N . GLY A 1 198 ? -23.270 -6.327 31.627 1.00 93.06 198 GLY A N 1
ATOM 1568 C CA . GLY A 1 198 ? -24.189 -7.461 31.698 1.00 93.06 198 GLY A CA 1
ATOM 1569 C C . GLY A 1 198 ? -24.206 -8.081 33.093 1.00 93.06 198 GLY A C 1
ATOM 1570 O O . GLY A 1 198 ? -25.261 -8.107 33.727 1.00 93.06 198 GLY A O 1
ATOM 1571 N N . ASP A 1 199 ? -23.030 -8.455 33.598 1.00 95.88 199 ASP A N 1
ATOM 1572 C CA . ASP A 1 199 ? -22.857 -9.063 34.924 1.00 95.88 199 ASP A CA 1
ATOM 1573 C C . ASP A 1 199 ? -23.373 -8.140 36.043 1.00 95.88 199 ASP A C 1
ATOM 1575 O O . ASP A 1 199 ? -24.072 -8.567 36.962 1.00 95.88 199 ASP A O 1
ATOM 1579 N N . PHE A 1 200 ? -23.078 -6.838 35.957 1.00 95.62 200 PHE A N 1
ATOM 1580 C CA . PHE A 1 200 ? -23.568 -5.853 36.923 1.00 95.62 200 PHE A CA 1
ATOM 1581 C C . PHE A 1 200 ? -25.096 -5.744 36.906 1.00 95.62 200 PHE A C 1
ATOM 1583 O O . PHE A 1 200 ? -25.732 -5.707 37.960 1.00 95.62 200 PHE A O 1
ATOM 1590 N N . LYS A 1 201 ? -25.701 -5.698 35.713 1.00 95.31 201 LYS A N 1
ATOM 1591 C CA . LYS A 1 201 ? -27.157 -5.617 35.566 1.00 95.31 201 LYS A CA 1
ATOM 1592 C C . LYS A 1 201 ? -27.842 -6.867 36.116 1.00 95.31 201 LYS A C 1
ATOM 1594 O O . LYS A 1 201 ? -28.896 -6.744 36.740 1.00 95.31 201 LYS A O 1
ATOM 1599 N N . GLU A 1 202 ? -27.251 -8.038 35.905 1.00 96.50 202 GLU A N 1
ATOM 1600 C CA . GLU A 1 202 ? -27.725 -9.300 36.471 1.00 96.50 202 GLU A CA 1
ATOM 1601 C C . GLU A 1 202 ? -27.656 -9.279 38.002 1.00 96.50 202 GLU A C 1
ATOM 1603 O O . GLU A 1 202 ? -28.685 -9.464 38.649 1.00 96.50 202 GLU A O 1
ATOM 1608 N N . ALA A 1 203 ? -26.516 -8.899 38.587 1.00 96.25 203 ALA A N 1
ATOM 1609 C CA . ALA A 1 203 ? -26.367 -8.776 40.038 1.00 96.25 203 ALA A CA 1
ATOM 1610 C C . ALA A 1 203 ? -27.348 -7.760 40.658 1.00 96.25 203 ALA A C 1
ATOM 1612 O O . ALA A 1 203 ? -27.923 -8.003 41.721 1.00 96.25 203 ALA A O 1
ATOM 1613 N N . CYS A 1 204 ? -27.591 -6.623 39.994 1.00 96.06 204 CYS A N 1
ATOM 1614 C CA . CYS A 1 204 ? -28.611 -5.669 40.433 1.00 96.06 204 CYS A CA 1
ATOM 1615 C C . CYS A 1 204 ? -30.020 -6.276 40.397 1.00 96.06 204 CYS A C 1
ATOM 1617 O O . CYS A 1 204 ? -30.817 -6.027 41.303 1.00 96.06 204 CYS A O 1
ATOM 1619 N N . ASN A 1 205 ? -30.338 -7.060 39.366 1.00 96.88 205 ASN A N 1
ATOM 1620 C CA . ASN A 1 205 ? -31.629 -7.730 39.245 1.00 96.88 205 ASN A CA 1
ATOM 1621 C C . ASN A 1 205 ? -31.809 -8.790 40.343 1.00 96.88 205 ASN A C 1
ATOM 1623 O O . ASN A 1 205 ? -32.846 -8.804 41.001 1.00 96.88 205 ASN A O 1
ATOM 1627 N N . GLU A 1 206 ? -30.790 -9.609 40.604 1.00 96.44 206 GLU A N 1
ATOM 1628 C CA . GLU A 1 206 ? -30.784 -10.585 41.700 1.00 96.44 206 GLU A CA 1
ATOM 1629 C C . GLU A 1 206 ? -30.980 -9.914 43.064 1.00 96.44 206 GLU A C 1
ATOM 1631 O O . GLU A 1 206 ? -31.840 -10.328 43.843 1.00 96.44 206 GLU A O 1
ATOM 1636 N N . PHE A 1 207 ? -30.246 -8.829 43.338 1.00 96.19 207 PHE A N 1
ATOM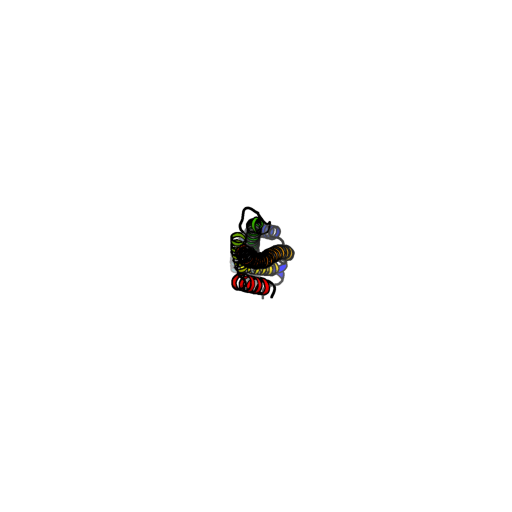 1637 C CA . PHE A 1 207 ? -30.418 -8.053 44.567 1.00 96.19 207 PHE A CA 1
ATOM 1638 C C . PHE A 1 207 ? -31.830 -7.474 44.690 1.00 96.19 207 PHE A C 1
ATOM 1640 O O . PHE A 1 207 ? -32.429 -7.541 45.762 1.00 96.19 207 PHE A O 1
ATOM 1647 N N . THR A 1 208 ? -32.377 -6.921 43.604 1.00 96.44 208 THR A N 1
ATOM 1648 C CA . THR A 1 208 ? -33.731 -6.347 43.603 1.00 96.44 208 THR A CA 1
ATOM 1649 C C . THR A 1 208 ? -34.775 -7.422 43.896 1.00 96.44 208 THR A C 1
ATOM 1651 O O . THR A 1 208 ? -35.618 -7.233 44.768 1.00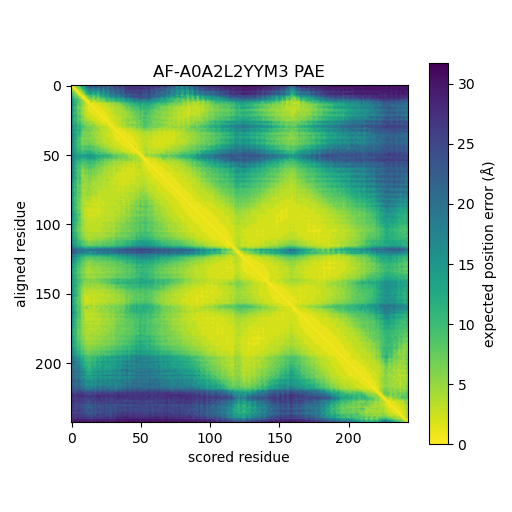 96.44 208 THR A O 1
ATOM 1654 N N . GLN A 1 209 ? -34.670 -8.588 43.252 1.00 95.94 209 GLN A N 1
ATOM 1655 C CA . GLN A 1 209 ? -35.561 -9.722 43.505 1.00 95.94 209 GLN A CA 1
ATOM 1656 C C . GLN A 1 209 ? -35.451 -10.233 44.942 1.00 95.94 209 GLN A C 1
ATOM 1658 O O . GLN A 1 209 ? -36.469 -10.481 45.589 1.00 95.94 209 GLN A O 1
ATOM 1663 N N . TRP A 1 210 ? -34.227 -10.364 45.460 1.00 95.44 210 TRP A N 1
ATOM 1664 C CA . TRP A 1 210 ? -33.995 -10.733 46.852 1.00 95.44 210 TRP A CA 1
ATOM 1665 C C . TRP A 1 210 ? -34.623 -9.708 47.803 1.00 95.44 210 TRP A C 1
ATOM 1667 O O . TRP A 1 210 ? -35.340 -10.095 48.726 1.00 95.44 210 TRP A O 1
ATOM 1677 N N . TYR A 1 211 ? -34.420 -8.410 47.568 1.00 94.12 211 TYR A N 1
ATOM 1678 C CA . TYR A 1 211 ? -34.987 -7.340 48.388 1.00 94.12 211 TYR A CA 1
ATOM 1679 C C . TYR A 1 211 ? -36.518 -7.380 48.385 1.00 94.12 211 TYR A C 1
ATOM 1681 O O . TYR A 1 211 ? -37.127 -7.388 49.456 1.00 94.12 211 TYR A O 1
ATOM 1689 N N . ASP A 1 212 ? -37.137 -7.459 47.207 1.00 94.75 212 ASP A N 1
ATOM 1690 C CA . ASP A 1 212 ? -38.593 -7.490 47.062 1.00 94.75 212 ASP A CA 1
ATOM 1691 C C . ASP A 1 212 ? -39.196 -8.735 47.721 1.00 94.75 212 ASP A C 1
ATOM 1693 O O . ASP A 1 212 ? -40.206 -8.638 48.421 1.00 94.75 212 ASP A O 1
ATOM 1697 N N . HIS A 1 213 ? -38.545 -9.895 47.578 1.00 92.00 213 HIS A N 1
ATOM 1698 C CA . HIS A 1 213 ? -38.945 -11.120 48.264 1.00 92.00 213 HIS A CA 1
ATOM 1699 C C . HIS A 1 213 ? -38.891 -10.959 49.789 1.00 92.00 213 HIS A C 1
ATOM 1701 O O . HIS A 1 213 ? -39.887 -11.194 50.474 1.00 92.0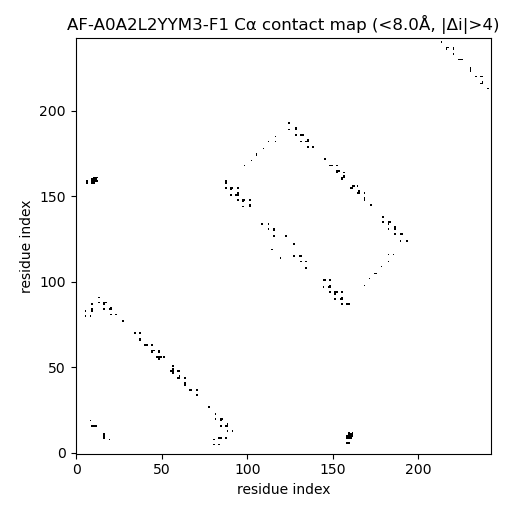0 213 HIS A O 1
ATOM 1707 N N . ASN A 1 214 ? -37.752 -10.517 50.330 1.00 90.25 214 ASN A N 1
ATOM 1708 C CA . ASN A 1 214 ? -37.571 -10.348 51.774 1.00 90.25 214 ASN A CA 1
ATOM 1709 C C . ASN A 1 214 ? -38.535 -9.304 52.345 1.00 90.25 214 ASN A C 1
ATOM 1711 O O . ASN A 1 214 ? -39.092 -9.499 53.426 1.00 90.25 214 ASN A O 1
ATOM 1715 N N . LYS A 1 215 ? -38.781 -8.220 51.606 1.00 91.06 215 LYS A N 1
ATOM 1716 C CA . LYS A 1 215 ? -39.748 -7.190 51.977 1.00 91.06 215 LYS A CA 1
ATOM 1717 C C . LYS A 1 215 ? -41.174 -7.727 51.994 1.00 91.06 215 LYS A C 1
ATOM 1719 O O . LYS A 1 215 ? -41.879 -7.507 52.970 1.00 91.06 215 LYS A O 1
ATOM 1724 N N . ALA A 1 216 ? -41.582 -8.492 50.982 1.00 89.81 216 ALA A N 1
ATOM 1725 C CA . ALA A 1 216 ? -42.903 -9.113 50.951 1.00 89.81 216 ALA A CA 1
ATOM 1726 C C . ALA A 1 216 ? -43.111 -10.095 52.118 1.00 89.81 216 ALA A C 1
ATOM 1728 O O . ALA A 1 216 ? -44.185 -10.114 52.729 1.00 89.81 216 ALA A O 1
ATOM 1729 N N . VAL A 1 217 ? -42.085 -10.884 52.469 1.00 87.06 217 VAL A N 1
ATOM 1730 C CA . VAL A 1 217 ? -42.127 -11.757 53.653 1.00 87.06 217 VAL A CA 1
ATOM 1731 C C . VAL A 1 217 ? -42.211 -10.919 54.930 1.00 87.06 217 VAL A C 1
ATOM 1733 O O . VAL A 1 217 ? -43.043 -11.220 55.784 1.00 87.06 217 VAL A O 1
ATOM 1736 N N . PHE A 1 218 ? -41.421 -9.852 55.064 1.00 86.31 218 PHE A N 1
ATOM 1737 C CA . PHE A 1 218 ? -41.487 -8.952 56.218 1.00 86.31 218 PHE A CA 1
ATOM 1738 C C . PHE A 1 218 ? -42.884 -8.338 56.380 1.00 86.31 218 PHE A C 1
ATOM 1740 O O . PHE A 1 218 ? -43.497 -8.482 57.439 1.00 86.31 218 PHE A O 1
ATOM 1747 N N . ASP A 1 219 ? -43.421 -7.728 55.322 1.00 87.50 219 ASP A N 1
ATOM 1748 C CA . ASP A 1 219 ? -44.724 -7.058 55.328 1.00 87.50 219 ASP A CA 1
ATOM 1749 C C . ASP A 1 219 ? -45.858 -8.041 55.670 1.00 87.50 219 ASP A C 1
ATOM 1751 O O . ASP A 1 219 ? -46.752 -7.714 56.450 1.00 87.50 219 ASP A O 1
ATOM 1755 N N . SER A 1 220 ? -45.785 -9.283 55.178 1.00 85.38 220 SER A N 1
ATOM 1756 C CA . SER A 1 220 ? -46.783 -10.332 55.457 1.00 85.38 220 SER A CA 1
ATOM 1757 C C . SER A 1 220 ? -46.727 -10.886 56.887 1.00 85.38 220 SER A C 1
ATOM 1759 O O . SER A 1 220 ? -47.693 -11.489 57.356 1.00 85.38 220 SER A O 1
ATOM 1761 N N . ASN A 1 221 ? -45.603 -10.715 57.589 1.00 81.31 221 ASN A N 1
ATOM 1762 C CA . ASN A 1 221 ? -45.385 -11.266 58.928 1.00 81.31 221 ASN A CA 1
ATOM 1763 C C . ASN A 1 221 ? -45.269 -10.180 60.016 1.00 81.31 221 ASN A C 1
ATOM 1765 O O . ASN A 1 221 ? -45.110 -10.524 61.183 1.00 81.31 221 ASN A O 1
ATOM 1769 N N . CYS A 1 222 ? -45.384 -8.888 59.679 1.00 80.50 222 CYS A N 1
ATOM 1770 C CA . CYS A 1 222 ? -45.161 -7.779 60.617 1.00 80.50 222 CYS A CA 1
ATOM 1771 C C . CYS A 1 222 ? -46.269 -7.573 61.670 1.00 80.50 222 CYS A C 1
ATOM 1773 O O . CYS A 1 222 ? -46.077 -6.813 62.621 1.00 80.50 222 CYS A O 1
ATOM 1775 N N . ASP A 1 223 ? -47.419 -8.242 61.537 1.00 78.19 223 ASP A N 1
ATOM 1776 C CA . ASP A 1 223 ? -48.505 -8.144 62.513 1.00 78.19 223 ASP A CA 1
ATOM 1777 C C . ASP A 1 223 ? -48.172 -8.908 63.808 1.00 78.19 223 ASP A C 1
ATOM 1779 O O . ASP A 1 223 ? -47.756 -10.070 63.803 1.00 78.19 223 ASP A O 1
ATOM 1783 N N . ILE A 1 224 ? -48.406 -8.248 64.939 1.00 73.19 224 ILE A N 1
ATOM 1784 C CA . ILE A 1 224 ? -48.145 -8.749 66.295 1.00 73.19 224 ILE A CA 1
ATOM 1785 C C . ILE A 1 224 ? -49.418 -9.328 66.936 1.00 73.19 224 ILE A C 1
ATOM 1787 O O . ILE A 1 224 ? -49.387 -9.817 68.064 1.00 73.19 224 ILE A O 1
ATOM 1791 N N . LYS A 1 225 ? -50.560 -9.259 66.243 1.00 76.12 225 LYS A N 1
ATOM 1792 C CA . LYS A 1 225 ? -51.846 -9.794 66.700 1.00 76.12 225 LYS A CA 1
ATOM 1793 C C . LYS A 1 225 ? -52.082 -11.193 66.135 1.00 76.12 225 LYS A C 1
ATOM 1795 O O . LYS A 1 225 ? -51.853 -11.434 64.951 1.00 76.12 225 LYS A O 1
ATOM 1800 N N . GLY A 1 226 ? -52.577 -12.105 66.964 1.00 75.38 226 GLY A N 1
ATOM 1801 C CA . GLY A 1 226 ? -52.883 -13.482 66.571 1.00 75.38 226 GLY A CA 1
ATOM 1802 C C . GLY A 1 226 ? -52.874 -14.433 67.762 1.00 75.38 226 GLY A C 1
ATOM 1803 O O . GLY A 1 226 ? -52.558 -14.029 68.882 1.00 75.38 226 GLY A O 1
ATOM 1804 N N . ASP A 1 227 ? -53.239 -15.687 67.514 1.00 81.12 227 ASP A N 1
ATOM 1805 C CA . ASP A 1 227 ? -53.042 -16.781 68.461 1.00 81.12 227 ASP A CA 1
ATOM 1806 C C . ASP A 1 227 ? -51.569 -17.233 68.495 1.00 81.12 227 ASP A C 1
ATOM 1808 O O . ASP A 1 227 ? -50.725 -16.777 67.716 1.00 81.12 227 ASP A O 1
ATOM 1812 N N . GLN A 1 228 ? -51.236 -18.104 69.451 1.00 83.38 228 GLN A N 1
ATOM 1813 C CA . GLN A 1 228 ? -49.864 -18.572 69.659 1.00 83.38 228 GLN A CA 1
ATOM 1814 C C . GLN A 1 228 ? -49.285 -19.249 68.403 1.00 83.38 228 GLN A C 1
ATOM 1816 O O . GLN A 1 228 ? -48.127 -19.013 68.067 1.00 83.38 228 GLN A O 1
ATOM 1821 N N . GLU A 1 229 ? -50.092 -20.025 67.678 1.00 83.94 229 GLU A N 1
ATOM 1822 C CA . GLU A 1 229 ? -49.671 -20.732 66.463 1.00 83.94 229 GLU A CA 1
ATOM 1823 C C . GLU A 1 229 ? -49.344 -19.761 65.314 1.00 83.94 229 GLU A C 1
ATOM 1825 O O . GLU A 1 229 ? -48.323 -19.916 64.634 1.00 83.94 229 GLU A O 1
ATOM 1830 N N . ALA A 1 230 ? -50.143 -18.704 65.124 1.00 78.44 230 ALA A N 1
ATOM 1831 C CA . ALA A 1 230 ? -49.853 -17.663 64.140 1.00 78.44 230 ALA A CA 1
ATOM 1832 C C . ALA A 1 230 ? -48.561 -16.894 64.466 1.00 78.44 230 ALA A C 1
ATOM 1834 O O . ALA A 1 230 ? -47.770 -16.604 63.564 1.00 78.44 230 ALA A O 1
ATOM 1835 N N . LEU A 1 231 ? -48.316 -16.589 65.745 1.00 78.69 231 LEU A N 1
ATOM 1836 C CA . LEU A 1 231 ? -47.094 -15.909 66.188 1.00 78.69 231 LEU A CA 1
ATOM 1837 C C . LEU A 1 231 ? -45.850 -16.799 66.039 1.00 78.69 231 LEU A C 1
ATOM 1839 O O . LEU A 1 231 ? -44.805 -16.317 65.598 1.00 78.69 231 LEU A O 1
ATOM 1843 N N . GLU A 1 232 ? -45.956 -18.096 66.339 1.00 81.88 232 GLU A N 1
ATOM 1844 C CA . GLU A 1 232 ? -44.872 -19.067 66.145 1.00 81.88 232 GLU A CA 1
ATOM 1845 C C . GLU A 1 232 ? -44.521 -19.248 64.660 1.00 81.88 232 GLU A C 1
ATOM 1847 O O . GLU A 1 232 ? -43.337 -19.252 64.305 1.00 81.88 232 GLU A O 1
ATOM 1852 N N . ASN A 1 233 ? -45.521 -19.314 63.774 1.00 82.81 233 ASN A N 1
ATOM 1853 C CA . ASN A 1 233 ? -45.302 -19.391 62.326 1.00 82.81 233 ASN A CA 1
ATOM 1854 C C . ASN A 1 233 ? -44.639 -18.122 61.766 1.00 82.81 233 ASN A C 1
ATOM 1856 O O . ASN A 1 233 ? -43.677 -18.223 61.002 1.00 82.81 233 ASN A O 1
ATOM 1860 N N . ARG A 1 234 ? -45.073 -16.927 62.191 1.00 80.69 234 ARG A N 1
ATOM 1861 C CA . ARG A 1 234 ? -44.426 -15.659 61.801 1.00 80.69 234 ARG A CA 1
ATOM 1862 C C . ARG A 1 234 ? -42.983 -15.584 62.295 1.00 80.69 234 ARG A C 1
ATOM 1864 O O . ARG A 1 234 ? -42.092 -15.219 61.532 1.00 80.69 234 ARG A O 1
ATOM 1871 N N . LEU A 1 235 ? -42.720 -15.997 63.538 1.00 80.50 235 LEU A N 1
ATOM 1872 C CA . LEU A 1 235 ? -41.363 -16.060 64.091 1.00 80.50 235 LEU A CA 1
ATOM 1873 C C . LEU A 1 235 ? -40.472 -17.023 63.292 1.00 80.50 235 LEU A C 1
ATOM 1875 O O . LEU A 1 235 ? -39.295 -16.737 63.069 1.00 80.50 235 LEU A O 1
ATOM 1879 N N . LYS A 1 236 ? -41.020 -18.161 62.852 1.00 82.88 236 LYS A N 1
ATOM 1880 C CA . LYS A 1 236 ? -40.309 -19.128 62.009 1.00 82.88 236 LYS A CA 1
ATOM 1881 C C . LYS A 1 236 ? -39.954 -18.527 60.646 1.00 82.88 236 LYS A C 1
ATOM 1883 O O . LYS A 1 236 ? -38.802 -18.643 60.237 1.00 82.88 236 LYS A O 1
ATOM 1888 N N . ASN A 1 237 ? -40.892 -17.816 60.017 1.00 81.25 237 ASN A N 1
ATOM 1889 C CA . ASN A 1 237 ? -40.672 -17.108 58.752 1.00 81.25 237 ASN A CA 1
ATOM 1890 C C . ASN A 1 237 ? -39.628 -15.983 58.885 1.00 81.25 237 ASN A C 1
ATOM 1892 O O . ASN A 1 237 ? -38.777 -15.823 58.015 1.00 81.25 237 ASN A O 1
ATOM 1896 N N . PHE A 1 238 ? -39.623 -15.240 59.998 1.00 80.00 238 PHE A N 1
ATOM 1897 C CA . PHE A 1 238 ? -38.579 -14.244 60.270 1.00 80.00 238 PHE A CA 1
ATOM 1898 C C . PHE A 1 238 ? -37.204 -14.869 60.493 1.00 80.00 238 PHE A C 1
ATOM 1900 O O . PHE A 1 238 ? -36.205 -14.343 60.010 1.00 80.00 238 PHE A O 1
ATOM 1907 N N . LYS A 1 239 ? -37.128 -16.002 61.199 1.00 79.19 239 LYS A N 1
ATOM 1908 C CA . LYS A 1 239 ? -35.856 -16.711 61.397 1.00 79.19 239 LYS A CA 1
ATOM 1909 C C . LYS A 1 239 ? -35.272 -17.219 60.080 1.00 79.19 239 LYS A C 1
ATOM 1911 O O . LYS A 1 239 ? -34.055 -17.191 59.936 1.00 79.19 239 LYS A O 1
ATOM 1916 N N . SER A 1 240 ? -36.112 -17.621 59.124 1.00 77.50 240 SER A N 1
ATOM 1917 C CA . SER A 1 240 ? -35.652 -18.012 57.787 1.00 77.50 240 SER A CA 1
ATOM 1918 C C . SER A 1 240 ? -35.181 -16.848 56.909 1.00 77.50 240 SER A C 1
ATOM 1920 O O . SER A 1 240 ? -34.492 -17.111 55.938 1.00 77.50 240 SER A O 1
ATOM 1922 N N . LEU A 1 241 ? -35.501 -15.588 57.237 1.00 72.38 241 LEU A N 1
ATOM 1923 C CA . LEU A 1 241 ? -34.954 -14.415 56.529 1.00 72.38 241 LEU A CA 1
ATOM 1924 C C . LEU A 1 241 ? -33.512 -14.077 56.951 1.00 72.38 241 LEU A C 1
ATOM 1926 O O . LEU A 1 241 ? -32.841 -13.300 56.281 1.00 72.38 241 LEU A O 1
ATOM 1930 N N . ASN A 1 242 ? -33.054 -14.610 58.088 1.00 61.91 242 ASN A N 1
ATOM 1931 C CA . ASN A 1 242 ? -31.773 -14.267 58.711 1.00 61.91 242 ASN A CA 1
ATOM 1932 C C . ASN A 1 242 ? -30.752 -15.424 58.673 1.00 61.91 242 ASN A C 1
ATOM 1934 O O . ASN A 1 242 ? -29.735 -15.359 59.364 1.00 61.91 242 ASN A O 1
ATOM 1938 N N . SER A 1 243 ? -31.058 -16.506 57.946 1.00 46.03 243 SER A N 1
ATOM 1939 C CA . SER A 1 243 ? -30.160 -17.637 57.643 1.00 46.03 243 SER A CA 1
ATOM 1940 C C . SER A 1 243 ? -29.817 -17.638 56.164 1.00 46.03 243 SER A C 1
ATOM 1942 O O . SER A 1 243 ? -28.667 -18.007 55.853 1.00 46.03 243 SER A O 1
#

Sequence (243 aa):
KLNLHNIGLLAGSVSMILEKLSEFEKLKESFEEGEVLVKKANEYGESAGNNLGYIGRDRIQSELELLNSNLESLNILVNDLELGLKRCHDIWSQYEAALSEFRTWVTDTQNEVKPYIESNPEISDAERLQKLKEIQNLIKEHKHDADSLNAVCETLVEVSSFTPCRDEVLSLSGEYASLNSIVSDTITKLEKYILNQGDFKEACNEFTQWYDHNKAVFDSNCDIKGDQEALENRLKNFKSLNS

Secondary structure (DSSP, 8-state):
---TTSTTTS-S-HHHHHHHHHHHHHHHHHHHHHHHHHHHHHHHHHHHHHTS-HHHHHHHHHHHHHHHHHHHHHHHHHHHHHHHHHHHHHHHHHHHHHHHHHHHHHHHHHHHHHHHHTT-TTS-HHHHHHHHHHHHHHHHHTHHHHHHHHHHHHHHHHHH--TTHHHHHHHHHHHHHHHHHHHHHHHHHHHHHHHHHHHHHHHHHHHHHHHHHHHHHHHHH----S-HHHHHHHHHHHHHT--

Organism: Parasteatoda tepidariorum (NCBI:txid114398)

Nearest PDB structures (foldseek):
  5j1g-assembly1_A  TM=7.108E-01  e=1.956E-01  Homo sapiens
  1quu-assembly1_A-2  TM=6.195E-01  e=1.861E-01  Homo sapiens
  7a8t-assembly1_A  TM=4.970E-01  e=1.522E-01  Homo sapiens
  5j1i-assembly2_B  TM=5.887E-01  e=5.912E-01  Homo sapiens
  6z0c-assembly4_D  TM=3.599E-01  e=3.725E-02  Escherichia coli

Radius of gyration: 42.42 Å; Cα contacts (8 Å, |Δi|>4): 123; chains: 1; bounding box: 98×34×129 Å

Solvent-accessible surface area (backbone atoms only — not comparable to full-atom values): 13277 Å² total; per-residue (Å²): 131,88,64,77,76,55,55,71,72,43,44,46,55,71,69,52,51,53,51,51,48,56,52,47,55,58,50,49,57,58,46,56,55,49,54,54,50,52,53,52,50,47,57,52,44,55,60,51,36,74,78,44,57,72,72,56,24,53,51,48,50,52,54,47,52,52,52,53,51,50,51,53,54,49,51,52,51,52,52,53,49,52,54,50,47,52,52,46,50,55,40,46,54,50,36,52,50,45,49,51,54,53,51,49,50,51,53,52,50,54,61,66,46,43,63,59,70,53,81,42,89,90,55,53,71,66,59,36,48,52,52,50,52,52,51,52,49,53,55,60,64,51,46,60,55,57,53,48,40,51,52,41,45,53,52,34,28,74,52,16,66,42,62,72,59,53,60,55,53,50,51,53,52,49,52,50,52,48,52,54,49,54,51,54,52,49,47,56,52,49,54,53,49,55,51,52,52,50,55,50,52,50,53,52,50,53,50,49,53,51,49,54,51,53,48,52,54,46,68,76,42,66,70,90,78,72,58,73,67,58,51,52,52,34,52,51,57,54,54,63,75,76,111

Mean predicted aligned error: 9.71 Å

pLDDT: mean 88.29, std 11.36, range [28.7, 97.31]

Foldseek 3Di:
DPDPVLLVLLADDLVSLVVSLVVLVVVVVVLVVLVVVLVVLVVVLVVVLVVDDPVSNVVSVVVNVVSVVVNVVVVVVSVVNNVLSVVLNVLNVVLVVLLVVLLVVLVVLCVQLVCLLVPDPVADLVNSLVSLVVSLVVLVVCVVSLVVSVVSLVVSCVSHVPPVSVVSSVVSVVSSVVSNVSSVVSSVVSVVVVVVVVVVVVVVVVVVVLVVVLVVLCVVLVDPDDDPVSVVVSVVSVVVNVD